Protein AF-A0A7S1WEK4-F1 (afdb_monomer)

Solvent-accessible surface area (backbone atoms only — not comparable to full-atom values): 15820 Å² total; per-residue (Å²): 135,86,83,64,49,79,49,79,48,78,47,81,53,90,84,88,45,59,32,44,30,47,34,44,40,51,102,88,55,74,51,79,48,80,49,64,61,71,74,85,74,78,61,85,82,35,79,88,46,44,64,54,50,31,31,54,70,68,76,38,65,76,85,37,66,77,48,50,58,45,56,44,74,80,38,26,64,54,43,24,52,49,48,17,50,37,38,66,68,58,79,47,78,83,46,71,51,51,51,52,48,31,60,75,71,62,26,56,57,26,51,56,30,45,66,68,40,88,83,48,52,50,49,61,48,29,46,50,29,64,75,35,68,90,45,43,44,54,48,35,65,58,61,78,50,48,75,57,41,13,52,18,40,47,76,42,47,54,72,87,50,48,63,63,53,50,53,54,54,49,53,52,53,49,47,63,70,78,43,58,68,72,57,43,51,70,79,38,72,71,62,55,53,72,66,34,51,53,47,42,49,50,22,45,52,70,30,34,43,80,57,59,75,70,52,61,65,69,62,52,51,53,49,52,51,54,50,51,54,52,50,54,52,51,53,52,51,52,48,49,52,51,51,51,52,49,55,53,57,71,66,50,77,80,74,74,88,85,72,81,86,78,84,82,79,82,84,82,79,88,130

Structure (mmCIF, N/CA/C/O backbone):
data_AF-A0A7S1WEK4-F1
#
_entry.id   AF-A0A7S1WEK4-F1
#
loop_
_atom_site.group_PDB
_atom_site.id
_atom_site.type_symbol
_atom_site.label_atom_id
_atom_site.label_alt_id
_atom_site.label_comp_id
_atom_site.label_asym_id
_atom_site.label_entity_id
_atom_site.label_seq_id
_atom_site.pdbx_PDB_ins_code
_atom_site.Cartn_x
_atom_site.Cartn_y
_atom_site.Cartn_z
_atom_site.occupancy
_atom_site.B_iso_or_equiv
_atom_site.auth_seq_id
_atom_site.auth_comp_id
_atom_site.auth_asym_id
_atom_site.auth_atom_id
_atom_site.pdbx_PDB_model_num
ATOM 1 N N . ALA A 1 1 ? -30.063 -7.358 -34.196 1.00 39.19 1 ALA A N 1
ATOM 2 C CA . ALA A 1 1 ? -30.141 -6.914 -32.791 1.00 39.19 1 ALA A CA 1
ATOM 3 C C . ALA A 1 1 ? -29.963 -8.138 -31.901 1.00 39.19 1 ALA A C 1
ATOM 5 O O . ALA A 1 1 ? -30.814 -9.015 -31.941 1.00 39.19 1 ALA A O 1
ATOM 6 N N . ALA A 1 2 ? -28.832 -8.274 -31.206 1.00 41.09 2 ALA A N 1
ATOM 7 C CA . ALA A 1 2 ? -28.599 -9.411 -30.315 1.00 41.09 2 ALA A CA 1
ATOM 8 C C . ALA A 1 2 ? -29.119 -9.052 -28.917 1.00 41.09 2 ALA A C 1
ATOM 10 O O . ALA A 1 2 ? -28.612 -8.125 -28.290 1.00 41.09 2 ALA A O 1
ATOM 11 N N . ALA A 1 3 ? -30.172 -9.736 -28.471 1.00 41.34 3 ALA A N 1
ATOM 12 C CA . ALA A 1 3 ? -30.781 -9.514 -27.167 1.00 41.34 3 ALA A CA 1
ATOM 13 C C . ALA A 1 3 ? -29.883 -10.105 -26.069 1.00 41.34 3 ALA A C 1
ATOM 15 O O . ALA A 1 3 ? -29.744 -11.322 -25.967 1.00 41.34 3 ALA A O 1
ATOM 16 N N . GLY A 1 4 ? -29.254 -9.246 -25.265 1.00 47.31 4 GLY A N 1
ATOM 17 C CA . GLY A 1 4 ? -28.638 -9.668 -24.008 1.00 47.31 4 GLY A CA 1
ATOM 18 C C . GLY A 1 4 ? -29.724 -10.051 -23.001 1.00 47.31 4 GLY A C 1
ATOM 19 O O . GLY A 1 4 ? -30.727 -9.349 -22.875 1.00 47.31 4 GLY A O 1
ATOM 20 N N . GLY A 1 5 ? -29.546 -11.177 -22.311 1.00 48.53 5 GLY A N 1
ATOM 21 C CA . GLY A 1 5 ? -30.487 -11.681 -21.308 1.00 48.53 5 GLY A CA 1
ATOM 22 C C . GLY A 1 5 ? -29.942 -11.531 -19.889 1.00 48.53 5 GLY A C 1
ATOM 23 O O . GLY A 1 5 ? -28.761 -11.803 -19.646 1.00 48.53 5 GLY A O 1
ATOM 24 N N . VAL A 1 6 ? -30.808 -11.143 -18.949 1.00 43.62 6 VAL A N 1
ATOM 25 C CA . VAL A 1 6 ? -30.531 -11.170 -17.505 1.00 43.62 6 VAL A CA 1
ATOM 26 C C . VAL A 1 6 ? -31.324 -12.313 -16.884 1.00 43.62 6 VAL A C 1
ATOM 28 O O . VAL A 1 6 ? -32.546 -12.351 -17.005 1.00 43.62 6 VAL A O 1
ATOM 31 N N . MET A 1 7 ? -30.637 -13.239 -16.217 1.00 43.72 7 MET A N 1
ATOM 32 C CA . MET A 1 7 ? -31.265 -14.339 -15.484 1.00 43.72 7 MET A CA 1
ATOM 33 C C . MET A 1 7 ? -30.896 -14.246 -14.005 1.00 43.72 7 MET A C 1
ATOM 35 O O . MET A 1 7 ? -29.718 -14.171 -13.654 1.00 43.72 7 MET A O 1
ATOM 39 N N . LEU A 1 8 ? -31.911 -14.251 -13.144 1.00 39.12 8 LEU A N 1
ATOM 40 C CA . LEU A 1 8 ? -31.760 -14.169 -11.695 1.00 39.12 8 LEU A CA 1
ATOM 41 C C . LEU A 1 8 ? -31.987 -15.564 -11.107 1.00 39.12 8 LEU A C 1
ATOM 43 O O . LEU A 1 8 ? -33.038 -16.165 -11.317 1.00 39.12 8 LEU A O 1
ATOM 47 N N . VAL A 1 9 ? -30.983 -16.098 -10.414 1.00 47.09 9 VAL A N 1
ATOM 48 C CA . VAL A 1 9 ? -31.016 -17.447 -9.838 1.00 47.09 9 VAL A CA 1
ATOM 49 C C . VAL A 1 9 ? -31.000 -17.313 -8.323 1.00 47.09 9 VAL A C 1
ATOM 51 O O . VAL A 1 9 ? -30.031 -16.825 -7.749 1.00 47.09 9 VAL A O 1
ATOM 54 N N . VAL A 1 10 ? -32.079 -17.730 -7.666 1.00 47.22 10 VAL A N 1
ATOM 55 C CA . VAL A 1 10 ? -32.188 -17.708 -6.202 1.00 47.22 10 VAL A CA 1
ATOM 56 C C . VAL A 1 10 ? -32.016 -19.129 -5.682 1.00 47.22 10 VAL A C 1
ATOM 58 O O . VAL A 1 10 ? -32.840 -19.998 -5.958 1.00 47.22 10 VAL A O 1
ATOM 61 N N . GLY A 1 11 ? -30.941 -19.367 -4.932 1.00 45.12 11 GLY A N 1
ATOM 62 C CA . GLY A 1 11 ? -30.669 -20.648 -4.285 1.00 45.12 11 GLY A CA 1
ATOM 63 C C . GLY A 1 11 ? -31.014 -20.595 -2.798 1.00 45.12 11 GLY A C 1
ATOM 64 O O . GLY A 1 11 ? -30.528 -19.722 -2.077 1.00 45.12 11 GLY A O 1
ATOM 65 N N . ARG A 1 12 ? -31.836 -21.540 -2.324 1.00 42.47 12 ARG A N 1
ATOM 66 C CA . ARG A 1 12 ? -32.002 -21.836 -0.893 1.00 42.47 12 ARG A CA 1
ATOM 67 C C . ARG A 1 12 ? -31.163 -23.063 -0.552 1.00 42.47 12 ARG A C 1
ATOM 69 O O . ARG A 1 12 ? -31.576 -24.184 -0.830 1.00 42.47 12 ARG A O 1
ATOM 76 N N . THR A 1 13 ? -30.010 -22.857 0.067 1.00 43.91 13 THR A N 1
ATOM 77 C CA . THR A 1 13 ? -29.296 -23.925 0.778 1.00 43.91 13 THR A CA 1
ATOM 78 C C . THR A 1 13 ? -29.840 -24.008 2.202 1.00 43.91 13 THR A C 1
ATOM 80 O O . THR A 1 13 ? -30.106 -22.978 2.820 1.00 43.91 13 THR A O 1
ATOM 83 N N . GLY A 1 14 ? -30.098 -25.225 2.688 1.00 40.75 14 GLY A N 1
ATOM 84 C CA . GLY A 1 14 ? -30.787 -25.479 3.955 1.00 40.75 14 GLY A CA 1
ATOM 85 C C . GLY A 1 14 ? -30.276 -24.621 5.117 1.00 40.75 14 GLY A C 1
ATOM 86 O O . GLY A 1 14 ? -29.079 -24.556 5.371 1.00 40.75 14 GLY A O 1
ATOM 87 N N . GLY A 1 15 ? -31.214 -23.975 5.817 1.00 43.31 15 GLY A N 1
ATOM 88 C CA . GLY A 1 15 ? -30.951 -23.208 7.036 1.00 43.31 15 GLY A CA 1
ATOM 89 C C . GLY A 1 15 ? -30.428 -21.784 6.806 1.00 43.31 15 GLY A C 1
ATOM 90 O O . GLY A 1 15 ? -29.272 -21.486 7.073 1.00 43.31 15 GLY A O 1
ATOM 91 N N . SER A 1 16 ? -31.318 -20.863 6.423 1.00 45.16 16 SER A N 1
ATOM 92 C CA . SER A 1 16 ? -31.188 -19.388 6.518 1.00 45.16 16 SER A CA 1
ATOM 93 C C . SER A 1 16 ? -30.280 -18.612 5.548 1.00 45.16 16 SER A C 1
ATOM 95 O O . SER A 1 16 ? -30.428 -17.392 5.468 1.00 45.16 16 SER A O 1
ATOM 97 N N . THR A 1 17 ? -29.421 -19.241 4.745 1.00 42.56 17 THR A N 1
ATOM 98 C CA . THR A 1 17 ? -28.626 -18.511 3.740 1.00 42.56 17 THR A CA 1
ATOM 99 C C . THR A 1 17 ? -29.385 -18.378 2.416 1.00 42.56 17 THR A C 1
ATOM 101 O O . THR A 1 17 ? -29.543 -19.332 1.657 1.00 42.56 17 THR A O 1
ATOM 104 N N . GLN A 1 18 ? -29.885 -17.169 2.134 1.00 47.47 18 GLN A N 1
ATOM 105 C CA . GLN A 1 18 ? -30.362 -16.796 0.799 1.00 47.47 18 GLN A CA 1
ATOM 106 C C . GLN A 1 18 ? -29.168 -16.310 -0.029 1.00 47.47 18 GLN A C 1
ATOM 108 O O . GLN A 1 18 ? -28.565 -15.285 0.295 1.00 47.47 18 GLN A O 1
ATOM 113 N N . ALA A 1 19 ? -28.829 -17.045 -1.086 1.00 41.75 19 ALA A N 1
ATOM 114 C CA . ALA A 1 19 ? -27.884 -16.600 -2.102 1.00 41.75 19 ALA A CA 1
ATOM 115 C C . ALA A 1 19 ? -28.667 -16.178 -3.351 1.00 41.75 19 ALA A C 1
ATOM 117 O O . ALA A 1 19 ? -29.508 -16.934 -3.849 1.00 41.75 19 ALA A O 1
ATOM 118 N N . ALA A 1 20 ? -28.398 -14.972 -3.846 1.00 41.25 20 ALA A N 1
ATOM 119 C CA . ALA A 1 20 ? -28.942 -14.480 -5.103 1.00 41.25 20 ALA A CA 1
ATOM 120 C C . ALA A 1 20 ? -27.799 -14.362 -6.115 1.00 41.25 20 ALA A C 1
ATOM 122 O O . ALA A 1 20 ? -26.800 -13.687 -5.871 1.00 41.25 20 ALA A O 1
ATOM 123 N N . GLY A 1 21 ? -27.926 -15.048 -7.244 1.00 39.47 21 GLY A N 1
ATOM 124 C CA . GLY A 1 21 ? -27.027 -14.929 -8.381 1.00 39.47 21 GLY A CA 1
ATOM 125 C C . GLY A 1 21 ? -27.671 -14.087 -9.474 1.00 39.47 21 GLY A C 1
ATOM 126 O O . GLY A 1 21 ? -28.839 -14.291 -9.807 1.00 39.47 21 GLY A O 1
ATOM 127 N N . ALA A 1 22 ? -26.908 -13.169 -10.055 1.00 39.31 22 ALA A N 1
ATOM 128 C CA . ALA A 1 22 ? -27.280 -12.498 -11.294 1.00 39.31 22 ALA A CA 1
ATOM 129 C C . ALA A 1 22 ? -26.341 -12.980 -12.403 1.00 39.31 22 ALA A C 1
ATOM 131 O O . ALA A 1 22 ? -25.116 -12.955 -12.255 1.00 39.31 22 ALA A O 1
ATOM 132 N N . ARG A 1 23 ? -26.923 -13.462 -13.504 1.00 40.41 23 ARG A N 1
ATOM 133 C CA . ARG A 1 23 ? -26.197 -13.843 -14.714 1.00 40.41 23 ARG A CA 1
ATOM 134 C C . ARG A 1 23 ? -26.558 -12.870 -15.822 1.00 40.41 23 ARG A C 1
ATOM 136 O O . ARG A 1 23 ? -27.709 -12.827 -16.258 1.00 40.41 23 ARG A O 1
ATOM 143 N N . TRP A 1 24 ? -25.556 -12.147 -16.303 1.00 42.34 24 TRP A N 1
ATOM 144 C CA . TRP A 1 24 ? -25.666 -11.341 -17.512 1.00 42.34 24 TRP A CA 1
ATOM 145 C C . TRP A 1 24 ? -25.065 -12.122 -18.673 1.00 42.34 24 TRP A C 1
ATOM 147 O O . TRP A 1 24 ? -23.948 -12.641 -18.586 1.00 42.34 24 TRP A O 1
ATOM 157 N N . SER A 1 25 ? -25.831 -12.238 -19.752 1.00 44.75 25 SER A N 1
ATOM 158 C CA . SER A 1 25 ? -25.371 -12.833 -21.003 1.00 44.75 25 SER A CA 1
ATOM 159 C C . SER A 1 25 ? -25.208 -11.738 -22.050 1.00 44.75 25 SER A C 1
ATOM 161 O O . SER A 1 25 ? -26.177 -11.082 -22.433 1.00 44.75 25 SER A O 1
ATOM 163 N N . LEU A 1 26 ? -23.966 -11.532 -22.489 1.00 50.59 26 LEU A N 1
ATOM 164 C CA . LEU A 1 26 ? -23.632 -10.771 -23.689 1.00 50.59 26 LEU A CA 1
ATOM 165 C C . LEU A 1 26 ? -23.116 -11.758 -24.756 1.00 50.59 26 LEU A C 1
ATOM 167 O O . LEU A 1 26 ? -22.651 -12.839 -24.395 1.00 50.59 26 LEU A O 1
ATOM 171 N N . PRO A 1 27 ? -23.185 -11.431 -26.062 1.00 50.72 27 PRO A N 1
ATOM 172 C CA . PRO A 1 27 ? -22.904 -12.390 -27.139 1.00 50.72 27 PRO A CA 1
ATOM 173 C C . PRO A 1 27 ? -21.503 -13.027 -27.123 1.00 50.72 27 PRO A C 1
ATOM 175 O O . PRO A 1 27 ? -21.310 -14.060 -27.753 1.00 50.72 27 PRO A O 1
ATOM 178 N N . SER A 1 28 ? -20.530 -12.428 -26.430 1.00 54.53 28 SER A N 1
ATOM 179 C CA . SER A 1 28 ? -19.123 -12.852 -26.442 1.00 54.53 28 SER A CA 1
ATOM 180 C C . SER A 1 28 ? -18.560 -13.301 -25.087 1.00 54.53 28 SER A C 1
ATOM 182 O O . SER A 1 28 ? -17.460 -13.845 -25.057 1.00 54.53 28 SER A O 1
ATOM 184 N N . PHE A 1 29 ? -19.278 -13.115 -23.973 1.00 47.88 29 PHE A N 1
ATOM 185 C CA . PHE A 1 29 ? -18.858 -13.597 -22.650 1.00 47.88 29 PHE A CA 1
ATOM 186 C C . PHE A 1 29 ? -20.028 -13.634 -21.653 1.00 47.88 29 PHE A C 1
ATOM 188 O O . PHE A 1 29 ? -21.021 -12.917 -21.799 1.00 47.88 29 PHE A O 1
ATOM 195 N N . SER A 1 30 ? -19.910 -14.462 -20.609 1.00 40.62 30 SER A N 1
ATOM 196 C CA . SER A 1 30 ? -20.871 -14.509 -19.500 1.00 40.62 30 SER A CA 1
ATOM 197 C C . SER A 1 30 ? -20.227 -14.063 -18.196 1.00 40.62 30 SER A C 1
ATOM 199 O O . SER A 1 30 ? -19.199 -14.614 -17.808 1.00 40.62 30 SER A O 1
ATOM 201 N N . LEU A 1 31 ? -20.867 -13.125 -17.501 1.00 38.00 31 LEU A N 1
ATOM 202 C CA . LEU A 1 31 ? -20.428 -12.640 -16.195 1.00 38.00 31 LEU A CA 1
ATOM 203 C C . LEU A 1 31 ? -21.352 -13.240 -15.127 1.00 38.00 31 LEU A C 1
ATOM 205 O O . LEU A 1 31 ? -22.573 -13.061 -15.184 1.00 38.00 31 LEU A O 1
ATOM 209 N N . GLN A 1 32 ? -20.781 -14.015 -14.204 1.00 42.81 32 GLN A N 1
ATOM 210 C CA . GLN A 1 32 ? -21.504 -14.623 -13.085 1.00 42.81 32 GLN A CA 1
ATOM 211 C C . GLN A 1 32 ? -21.103 -13.918 -11.793 1.00 42.81 32 GLN A C 1
ATOM 213 O O . GLN A 1 32 ? -19.928 -13.908 -11.436 1.00 42.81 32 GLN A O 1
ATOM 218 N N . MET A 1 33 ? -22.079 -13.349 -11.087 1.00 39.56 33 MET A N 1
ATOM 219 C CA . MET A 1 33 ? -21.867 -12.743 -9.776 1.00 39.56 33 MET A CA 1
ATOM 220 C C . MET A 1 33 ? -22.747 -13.456 -8.754 1.00 39.56 33 MET A C 1
ATOM 222 O O . MET A 1 33 ? -23.968 -13.521 -8.908 1.00 39.56 33 MET A O 1
ATOM 226 N N . ILE A 1 34 ? -22.116 -14.002 -7.716 1.00 45.00 34 ILE A N 1
ATOM 227 C CA . ILE A 1 34 ? -22.793 -14.646 -6.589 1.00 45.00 34 ILE A CA 1
ATOM 228 C C . ILE A 1 34 ? -22.858 -13.628 -5.452 1.00 45.00 34 ILE A C 1
ATOM 230 O O . ILE A 1 34 ? -21.836 -13.289 -4.859 1.00 45.00 34 ILE A O 1
ATOM 234 N N . VAL A 1 35 ? -24.059 -13.145 -5.137 1.00 39.16 35 VAL A N 1
ATOM 235 C CA . VAL A 1 35 ? -24.303 -12.257 -3.998 1.00 39.16 35 VAL A CA 1
ATOM 236 C C . VAL A 1 35 ? -24.820 -13.110 -2.845 1.00 39.16 35 VAL A C 1
ATOM 238 O O . VAL A 1 35 ? -26.007 -13.430 -2.739 1.00 39.16 35 VAL A O 1
ATOM 241 N N . GLY A 1 36 ? -23.894 -13.530 -1.988 1.00 39.22 36 GLY A N 1
ATOM 242 C CA . GLY A 1 36 ? -24.217 -14.155 -0.712 1.00 39.22 36 GLY A CA 1
ATOM 243 C C . GLY A 1 36 ? -24.403 -13.087 0.358 1.00 39.22 36 GLY A C 1
ATOM 244 O O . GLY A 1 36 ? -23.511 -12.271 0.584 1.00 39.22 36 GLY A O 1
ATOM 245 N N . LYS A 1 37 ? -25.536 -13.105 1.065 1.00 39.25 37 LYS A N 1
ATOM 246 C CA . LYS A 1 37 ? -25.645 -12.389 2.337 1.00 39.25 37 LYS A CA 1
ATOM 247 C C . LYS A 1 37 ? -24.853 -13.207 3.355 1.00 39.25 37 LYS A C 1
ATOM 249 O O . LYS A 1 37 ? -25.341 -14.230 3.834 1.00 39.25 37 LYS A O 1
ATOM 254 N N . GLY A 1 38 ? -23.603 -12.812 3.605 1.00 42.12 38 GLY A N 1
ATOM 255 C CA . GLY A 1 38 ? -22.789 -13.417 4.655 1.00 42.12 38 GLY A CA 1
ATOM 256 C C . GLY A 1 38 ? -23.601 -13.443 5.944 1.00 42.12 38 GLY A C 1
ATOM 257 O O . GLY A 1 38 ? -24.204 -12.429 6.307 1.00 42.12 38 GLY A O 1
ATOM 258 N N . ALA A 1 39 ? -23.690 -14.612 6.581 1.00 40.75 39 ALA A N 1
ATOM 259 C CA . ALA A 1 39 ? -24.305 -14.732 7.893 1.00 40.75 39 ALA A CA 1
ATOM 260 C C . ALA A 1 39 ? -23.746 -13.609 8.768 1.00 40.75 39 ALA A C 1
ATOM 262 O O . ALA A 1 39 ? -22.530 -13.403 8.787 1.00 40.75 39 ALA A O 1
ATOM 263 N N . ALA A 1 40 ? -24.621 -12.854 9.433 1.00 42.44 40 ALA A N 1
ATOM 264 C CA . ALA A 1 40 ? -24.194 -11.900 10.438 1.00 42.44 40 ALA A CA 1
ATOM 265 C C . ALA A 1 40 ? -23.425 -12.697 11.496 1.00 42.44 40 ALA A C 1
ATOM 267 O O . ALA A 1 40 ? -24.022 -13.345 12.352 1.00 42.44 40 ALA A O 1
ATOM 268 N N . LEU A 1 41 ? -22.099 -12.728 11.362 1.00 42.41 41 LEU A N 1
ATOM 269 C CA . LEU A 1 41 ? -21.195 -13.324 12.323 1.00 42.41 41 LEU A CA 1
ATOM 270 C C . LEU A 1 41 ? -21.362 -12.494 13.590 1.00 42.41 41 LEU A C 1
ATOM 272 O O . LEU A 1 41 ? -20.777 -11.420 13.718 1.00 42.41 41 LEU A O 1
ATOM 276 N N . GLN A 1 42 ? -22.215 -12.964 14.502 1.00 44.72 42 GLN A N 1
ATOM 277 C CA . GLN A 1 42 ? -22.212 -12.468 15.866 1.00 44.72 42 GLN A CA 1
ATOM 278 C C . GLN A 1 42 ? -20.797 -12.692 16.407 1.00 44.72 42 GLN A C 1
ATOM 280 O O . GLN A 1 42 ? -20.342 -13.839 16.454 1.00 44.72 42 GLN A O 1
ATOM 285 N N . PRO A 1 43 ? -20.049 -11.637 16.756 1.00 46.97 43 PRO A N 1
ATOM 286 C CA . PRO A 1 43 ? -18.666 -11.813 17.120 1.00 46.97 43 PRO A CA 1
ATOM 287 C C . PRO A 1 43 ? -18.615 -12.046 18.628 1.00 46.97 43 PRO A C 1
ATOM 289 O O . PRO A 1 43 ? -18.680 -11.114 19.416 1.00 46.97 43 PRO A O 1
ATOM 292 N N . GLU A 1 44 ? -18.440 -13.285 19.074 1.00 46.78 44 GLU A N 1
ATOM 293 C CA . GLU A 1 44 ? -18.097 -13.509 20.488 1.00 46.78 44 GLU A CA 1
ATOM 294 C C . GLU A 1 44 ? -16.692 -12.970 20.831 1.00 46.78 44 GLU A C 1
ATOM 296 O O . GLU A 1 44 ? -16.376 -12.701 21.988 1.00 46.78 44 GLU A O 1
ATOM 301 N N . ALA A 1 45 ? -15.861 -12.711 19.813 1.00 44.75 45 ALA A N 1
ATOM 302 C CA . ALA A 1 45 ? -14.528 -12.130 19.955 1.00 44.75 45 ALA A CA 1
ATOM 303 C C . ALA A 1 45 ? -14.504 -10.596 20.161 1.00 44.75 45 ALA A C 1
ATOM 305 O O . ALA A 1 45 ? -13.422 -10.045 20.355 1.00 44.75 45 ALA A O 1
ATOM 306 N N . THR A 1 46 ? -15.641 -9.883 20.108 1.00 52.09 46 THR A N 1
ATOM 307 C CA . THR A 1 46 ? -15.670 -8.403 20.143 1.00 52.09 46 THR A CA 1
ATOM 308 C C . THR A 1 46 ? -15.925 -7.776 21.505 1.00 52.09 46 THR A C 1
ATOM 310 O O . THR A 1 46 ? -15.852 -6.555 21.587 1.00 52.09 46 THR A O 1
ATOM 313 N N . LYS A 1 47 ? -16.148 -8.521 22.598 1.00 61.38 47 LYS A N 1
ATOM 314 C CA . LYS A 1 47 ? -16.386 -7.864 23.904 1.00 61.38 47 LYS A CA 1
ATOM 315 C C . LYS A 1 47 ? -15.246 -6.917 24.314 1.00 61.38 47 LYS A C 1
ATOM 317 O O . LYS A 1 47 ? -15.517 -5.860 24.868 1.00 61.38 47 LYS A O 1
ATOM 322 N N . SER A 1 48 ? -13.993 -7.247 23.989 1.00 69.75 48 SER A N 1
ATOM 323 C CA . SER A 1 48 ? -12.827 -6.398 24.283 1.00 69.75 48 SER A CA 1
ATOM 324 C C . SER A 1 48 ? -12.598 -5.255 23.285 1.00 69.75 48 SER A C 1
ATOM 326 O O . SER A 1 48 ? -11.940 -4.283 23.635 1.00 69.75 48 SER A O 1
ATOM 328 N N . LEU A 1 49 ? -13.135 -5.351 22.063 1.00 83.19 49 LEU A N 1
ATOM 329 C CA . LEU A 1 49 ? -13.011 -4.330 21.011 1.00 83.19 49 LEU A CA 1
ATOM 330 C C . LEU A 1 49 ? -14.309 -3.536 20.797 1.00 83.19 49 LEU A C 1
ATOM 332 O O . LEU A 1 49 ? -14.371 -2.707 19.894 1.00 83.19 49 LEU A O 1
ATOM 336 N N . GLY A 1 50 ? -15.349 -3.778 21.600 1.00 82.69 50 GLY A N 1
ATOM 337 C CA . GLY A 1 50 ? -16.667 -3.165 21.425 1.00 82.69 50 GLY A CA 1
ATOM 338 C C . GLY A 1 50 ? -16.617 -1.640 21.499 1.00 82.69 50 GLY A C 1
ATOM 339 O O . GLY A 1 50 ? -17.201 -0.968 20.655 1.00 82.69 50 GLY A O 1
ATOM 340 N N . THR A 1 51 ? -15.828 -1.089 22.424 1.00 85.38 51 THR A N 1
ATOM 341 C CA . THR A 1 51 ? -15.616 0.364 22.534 1.00 85.38 51 THR A CA 1
ATOM 342 C C . THR A 1 51 ? -14.918 0.939 21.302 1.00 85.38 51 THR A C 1
ATOM 344 O O . THR A 1 51 ? -15.291 2.011 20.836 1.00 85.38 51 THR A O 1
ATOM 347 N N . LEU A 1 52 ? -13.964 0.211 20.712 1.00 85.94 52 LEU A N 1
ATOM 348 C CA . LEU A 1 52 ? -13.325 0.600 19.451 1.00 85.94 52 LEU A CA 1
ATOM 349 C C . LEU A 1 52 ? -14.321 0.560 18.283 1.00 85.94 52 LEU A C 1
ATOM 351 O O . LEU A 1 52 ? -14.300 1.421 17.407 1.00 85.94 52 LEU A O 1
ATOM 355 N N . GLN A 1 53 ? -15.203 -0.441 18.265 1.00 87.38 53 GLN A N 1
ATOM 356 C CA . GLN A 1 53 ? -16.208 -0.596 17.217 1.00 87.38 53 GLN A CA 1
ATOM 357 C C . GLN A 1 53 ? -17.230 0.545 17.260 1.00 87.38 53 GLN A C 1
ATOM 359 O O . GLN A 1 53 ? -17.653 1.044 16.219 1.00 87.38 53 GLN 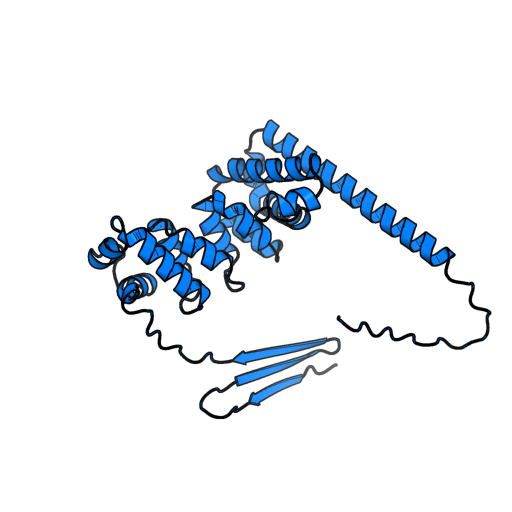A O 1
ATOM 364 N N . GLU A 1 54 ? -17.581 1.005 18.461 1.00 86.19 54 GLU A N 1
ATOM 365 C CA . GLU A 1 54 ? -18.421 2.185 18.650 1.00 86.19 54 GLU A CA 1
ATOM 366 C C . GLU A 1 54 ? -17.767 3.451 18.086 1.00 86.19 54 GLU A C 1
ATOM 368 O O . GLU A 1 54 ? -18.456 4.199 17.395 1.00 86.19 54 GLU A O 1
ATOM 373 N N . VAL A 1 55 ? -16.456 3.650 18.281 1.00 87.31 55 VAL A N 1
ATOM 374 C CA . VAL A 1 55 ? -15.718 4.783 17.687 1.00 87.31 55 VAL A CA 1
ATOM 375 C C . VAL A 1 55 ? -15.743 4.725 16.164 1.00 87.31 55 VAL A C 1
ATOM 377 O O . VAL A 1 55 ? -16.110 5.705 15.523 1.00 87.31 55 VAL A O 1
ATOM 380 N N . VAL A 1 56 ? -15.423 3.570 15.574 1.00 86.31 56 VAL A N 1
ATOM 381 C CA . VAL A 1 56 ? -15.424 3.411 14.108 1.00 86.31 56 VAL A CA 1
ATOM 382 C C . VAL A 1 56 ? -16.824 3.580 13.513 1.00 86.31 56 VAL A C 1
ATOM 384 O O . VAL A 1 56 ? -16.963 4.107 12.417 1.00 86.31 56 VAL A O 1
ATOM 387 N N . SER A 1 57 ? -17.875 3.211 14.248 1.00 86.06 57 SER A N 1
ATOM 388 C CA . SER A 1 57 ? -19.266 3.463 13.840 1.00 86.06 57 SER A CA 1
ATOM 389 C C . SER A 1 57 ? -19.775 4.883 14.135 1.00 86.06 57 SER A C 1
ATOM 391 O O . SER A 1 57 ? -20.948 5.163 13.892 1.00 86.06 57 SER A O 1
ATOM 393 N N . GLY A 1 58 ? -18.942 5.763 14.701 1.00 84.62 58 GLY A N 1
ATOM 394 C CA . GLY A 1 58 ? -19.310 7.134 15.072 1.00 84.62 58 GLY A CA 1
ATOM 395 C C . GLY A 1 58 ? -20.218 7.254 16.303 1.00 84.62 58 GLY A C 1
ATOM 396 O O . GLY A 1 58 ? -20.700 8.340 16.609 1.00 84.62 58 GLY A O 1
ATOM 397 N N . LYS A 1 59 ? -20.466 6.157 17.028 1.00 86.62 59 LYS A N 1
ATOM 398 C CA . LYS A 1 59 ? -21.319 6.130 18.231 1.00 86.62 59 LYS A CA 1
ATOM 399 C C . LYS A 1 59 ? -20.611 6.626 19.488 1.00 86.62 59 LYS A C 1
ATOM 401 O O . LYS A 1 59 ? -21.272 6.932 20.476 1.00 86.62 59 LYS A O 1
ATOM 406 N N . ARG A 1 60 ? -19.279 6.674 19.467 1.00 87.06 60 ARG A N 1
ATOM 407 C CA . ARG A 1 60 ? -18.438 7.095 20.589 1.00 87.06 60 ARG A CA 1
ATOM 408 C C . ARG A 1 60 ? -17.348 8.038 20.095 1.00 87.06 60 ARG A C 1
ATOM 410 O O . ARG A 1 60 ? -16.860 7.895 18.977 1.00 87.06 60 ARG A O 1
ATOM 417 N N . GLN A 1 61 ? -16.972 9.000 20.932 1.00 84.94 61 GLN A N 1
ATOM 418 C CA . GLN A 1 61 ? -15.868 9.903 20.627 1.00 84.94 61 GLN A CA 1
ATOM 419 C C . GLN A 1 61 ? -14.528 9.174 20.708 1.00 84.94 61 GLN A C 1
ATOM 421 O O . GLN A 1 61 ? -14.332 8.278 21.528 1.00 84.94 61 GLN A O 1
ATOM 426 N N . ARG A 1 62 ? -13.591 9.586 19.855 1.00 84.31 62 ARG A N 1
ATOM 427 C CA . ARG A 1 62 ? -12.251 9.002 19.790 1.00 84.31 62 ARG A CA 1
ATOM 428 C C . ARG A 1 62 ? -11.483 9.145 21.106 1.00 84.31 62 ARG A C 1
ATOM 430 O O . ARG A 1 62 ? -10.814 8.199 21.510 1.00 84.31 62 ARG A O 1
ATOM 437 N N . ASP A 1 63 ? -11.613 10.292 21.761 1.00 86.06 63 ASP A N 1
ATOM 438 C CA . ASP A 1 63 ? -10.869 10.643 22.978 1.00 86.06 63 ASP A CA 1
ATOM 439 C C . ASP A 1 63 ? -11.559 10.136 24.259 1.00 86.06 63 ASP A C 1
ATOM 441 O O . ASP A 1 63 ? -11.231 10.550 25.368 1.00 86.06 63 ASP A O 1
ATOM 445 N N . ASP A 1 64 ? -12.532 9.227 24.124 1.00 86.94 64 ASP A N 1
ATOM 446 C CA . ASP A 1 64 ? -13.160 8.579 25.268 1.00 86.94 64 ASP A CA 1
ATOM 447 C C . ASP A 1 64 ? -12.090 7.815 26.081 1.00 86.94 64 ASP A C 1
ATOM 449 O O . ASP A 1 64 ? -11.366 6.977 25.522 1.00 86.94 64 ASP A O 1
ATOM 453 N N . PRO A 1 65 ? -11.996 8.049 27.405 1.00 85.81 65 PRO A N 1
ATOM 454 C CA . PRO A 1 65 ? -10.994 7.416 28.255 1.00 85.81 65 PRO A CA 1
ATOM 455 C C . PRO A 1 65 ? -11.042 5.884 28.187 1.00 85.81 65 PRO A C 1
ATOM 457 O O . PRO A 1 65 ? -9.998 5.240 28.255 1.00 85.81 65 PRO A O 1
ATOM 460 N N . ALA A 1 66 ? -12.214 5.275 27.987 1.00 84.81 66 ALA A N 1
ATOM 461 C CA . ALA A 1 66 ? -12.344 3.828 27.838 1.00 84.81 66 ALA A CA 1
ATOM 462 C C . ALA A 1 66 ? -11.682 3.297 26.555 1.00 84.81 66 ALA A C 1
ATOM 464 O O . ALA A 1 66 ? -11.221 2.155 26.527 1.00 84.81 66 ALA A O 1
ATOM 465 N N . VAL A 1 67 ? -11.624 4.109 25.496 1.00 84.81 67 VAL A N 1
ATOM 466 C CA . VAL A 1 67 ? -10.937 3.772 24.240 1.00 84.81 67 VAL A CA 1
ATOM 467 C C . VAL A 1 67 ? -9.435 3.964 24.412 1.00 84.81 67 VAL A C 1
ATOM 469 O O . VAL A 1 67 ? -8.656 3.105 24.004 1.00 84.81 67 VAL A O 1
ATOM 472 N N . GLU A 1 68 ? -9.010 5.038 25.078 1.00 87.38 68 GLU A N 1
ATOM 473 C CA . GLU A 1 68 ? -7.591 5.258 25.371 1.00 87.38 68 GLU A CA 1
ATOM 474 C C . GLU A 1 68 ? -6.988 4.154 26.247 1.00 87.38 68 GLU A C 1
ATOM 476 O O . GLU A 1 68 ? -5.865 3.708 26.004 1.00 87.38 68 GLU A O 1
ATOM 481 N N . GLU A 1 69 ? -7.740 3.665 27.234 1.00 87.75 69 GLU A N 1
ATOM 482 C CA . GLU A 1 69 ? -7.325 2.567 28.113 1.00 87.75 69 GLU A CA 1
ATOM 483 C C . GLU A 1 69 ? -7.012 1.263 27.362 1.00 87.75 69 GLU A C 1
ATOM 485 O O . GLU A 1 69 ? -6.185 0.470 27.829 1.00 87.75 69 GLU A O 1
ATOM 490 N N . LEU A 1 70 ? -7.603 1.041 26.180 1.00 85.12 70 LEU A N 1
ATOM 491 C CA . LEU A 1 70 ? -7.271 -0.113 25.337 1.00 85.12 70 LEU A CA 1
ATOM 492 C C . LEU A 1 70 ? -5.856 -0.027 24.753 1.00 85.12 70 LEU A C 1
ATOM 494 O O . LEU A 1 70 ? -5.238 -1.057 24.473 1.00 85.12 70 LEU A O 1
ATOM 498 N N . PHE A 1 71 ? -5.333 1.185 24.577 1.00 85.75 71 PHE A N 1
ATOM 499 C CA . PHE A 1 71 ? -4.064 1.455 23.903 1.00 85.75 71 PHE A CA 1
ATOM 500 C C . PHE A 1 71 ? -2.967 1.956 24.849 1.00 85.75 71 PHE A C 1
ATOM 502 O O . PHE A 1 71 ? -1.895 2.352 24.394 1.00 85.75 71 PHE A O 1
ATOM 509 N N . LYS A 1 72 ? -3.180 1.894 26.169 1.00 87.75 72 LYS A N 1
ATOM 510 C CA . LYS A 1 72 ? -2.175 2.284 27.166 1.00 87.75 72 LYS A CA 1
ATOM 511 C C . LYS A 1 72 ? -1.201 1.151 27.501 1.00 87.75 72 LYS A C 1
ATOM 513 O O . LYS A 1 72 ? -1.580 0.025 27.837 1.00 87.75 72 LYS A O 1
ATOM 518 N N . GLY A 1 73 ? 0.091 1.477 27.459 1.00 86.50 73 GLY A N 1
ATOM 519 C CA . GLY A 1 73 ? 1.184 0.615 27.916 1.00 86.50 73 GLY A CA 1
ATOM 520 C C . GLY A 1 73 ? 1.170 -0.776 27.276 1.00 86.50 73 GLY A C 1
ATOM 521 O O . GLY A 1 73 ? 1.076 -0.923 26.060 1.00 86.50 73 GLY A O 1
ATOM 522 N N . LYS A 1 74 ? 1.239 -1.821 28.110 1.00 83.69 74 LYS A N 1
ATOM 523 C CA . LYS A 1 74 ? 1.286 -3.223 27.654 1.00 83.69 74 LYS A CA 1
ATOM 524 C C . LYS A 1 74 ? 0.014 -3.677 26.923 1.00 83.69 74 LYS A C 1
ATOM 526 O O . LYS A 1 74 ? 0.080 -4.651 26.176 1.00 83.69 74 LYS A O 1
ATOM 531 N N . ARG A 1 75 ? -1.121 -2.986 27.110 1.00 86.38 75 ARG A N 1
ATOM 532 C CA . ARG A 1 75 ? -2.390 -3.336 26.451 1.00 86.38 75 ARG A CA 1
ATOM 533 C C . ARG A 1 75 ? -2.396 -2.984 24.971 1.00 86.38 75 ARG A C 1
ATOM 535 O O . ARG A 1 75 ? -3.047 -3.685 24.204 1.00 86.38 75 ARG A O 1
ATOM 542 N N . HIS A 1 76 ? -1.612 -1.986 24.556 1.00 89.56 76 HIS A N 1
ATOM 543 C CA . HIS A 1 76 ? -1.525 -1.562 23.156 1.00 89.56 76 HIS A CA 1
ATOM 544 C C . HIS A 1 76 ? -1.223 -2.736 22.224 1.00 89.56 76 HIS A C 1
ATOM 546 O O . HIS A 1 76 ? -1.997 -3.028 21.316 1.00 89.56 76 HIS A O 1
ATOM 552 N N . ALA A 1 77 ? -0.166 -3.493 22.528 1.00 89.69 77 ALA A N 1
ATOM 553 C CA . ALA A 1 77 ? 0.246 -4.632 21.717 1.00 89.69 77 ALA A CA 1
ATOM 554 C C . ALA A 1 77 ? -0.799 -5.763 21.693 1.00 89.69 77 ALA A C 1
ATOM 556 O O . ALA A 1 77 ? -0.982 -6.407 20.659 1.00 89.69 77 ALA A O 1
ATOM 557 N N . SER A 1 78 ? -1.492 -6.027 22.809 1.00 90.38 78 SER A N 1
ATOM 558 C CA . SER A 1 78 ? -2.570 -7.027 22.832 1.00 90.38 78 SER A CA 1
ATOM 559 C C . SER A 1 78 ? -3.791 -6.571 22.037 1.00 90.38 78 SER A C 1
ATOM 561 O O . SER A 1 78 ? -4.367 -7.376 21.308 1.00 90.38 78 SER A O 1
ATOM 563 N N . THR A 1 79 ? -4.150 -5.290 22.127 1.00 92.06 79 THR A N 1
ATOM 564 C CA . THR A 1 79 ? -5.283 -4.702 21.407 1.00 92.06 79 THR A CA 1
ATOM 565 C C . THR A 1 79 ? -5.001 -4.647 19.909 1.00 92.06 79 THR A C 1
ATOM 567 O O . THR A 1 79 ? -5.848 -5.070 19.132 1.00 92.06 79 THR A O 1
ATOM 570 N N . ASP A 1 80 ? -3.800 -4.239 19.489 1.00 93.75 80 ASP A N 1
ATOM 571 C CA . ASP A 1 80 ? -3.391 -4.252 18.077 1.00 93.75 80 ASP A CA 1
ATOM 572 C C . ASP A 1 80 ? -3.415 -5.681 17.506 1.00 93.75 80 ASP A C 1
ATOM 574 O O . ASP A 1 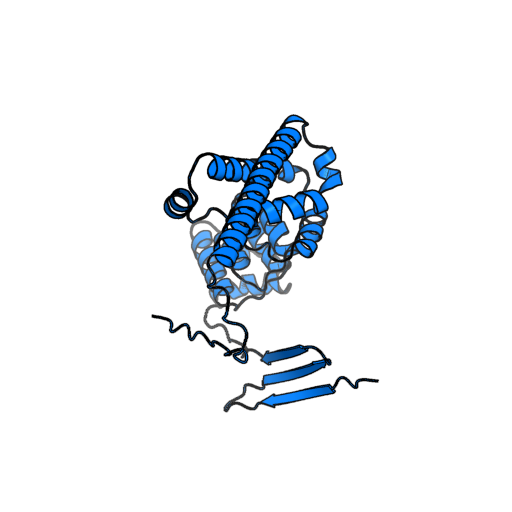80 ? -3.968 -5.927 16.435 1.00 93.75 80 ASP A O 1
ATOM 578 N N . LYS A 1 81 ? -2.923 -6.677 18.258 1.00 93.56 81 LYS A N 1
ATOM 579 C CA . LYS A 1 81 ? -3.028 -8.091 17.856 1.00 93.56 81 LYS A CA 1
ATOM 580 C C . LYS A 1 81 ? -4.478 -8.564 17.743 1.00 93.56 81 LYS A C 1
ATOM 582 O O . LYS A 1 81 ? -4.802 -9.275 16.789 1.00 93.56 81 LYS A O 1
ATOM 587 N N . ALA A 1 82 ? -5.337 -8.190 18.690 1.00 92.06 82 ALA A N 1
ATOM 588 C CA . ALA A 1 82 ? -6.754 -8.540 18.667 1.00 92.06 82 ALA A CA 1
ATOM 589 C C . ALA A 1 82 ? -7.473 -7.886 17.478 1.00 92.06 82 ALA A C 1
ATOM 591 O O . ALA A 1 82 ? -8.208 -8.567 16.762 1.00 92.06 82 ALA A O 1
ATOM 592 N N . LEU A 1 83 ? -7.202 -6.606 17.213 1.00 93.12 83 LEU A N 1
ATOM 593 C CA . LEU A 1 83 ? -7.737 -5.874 16.069 1.00 93.12 83 LEU A CA 1
ATOM 594 C C . LEU A 1 83 ? -7.265 -6.495 14.752 1.00 93.12 83 LEU A C 1
ATOM 596 O O . LEU A 1 83 ? -8.078 -6.792 13.883 1.00 93.12 83 LEU A O 1
ATOM 600 N N . ALA A 1 84 ? -5.973 -6.801 14.629 1.00 94.44 84 ALA A N 1
ATOM 601 C CA . ALA A 1 84 ? -5.431 -7.498 13.470 1.00 94.44 84 ALA A CA 1
ATOM 602 C C . ALA A 1 84 ? -6.095 -8.868 13.254 1.00 94.44 84 ALA A C 1
ATOM 604 O O . ALA A 1 84 ? -6.364 -9.258 12.120 1.00 94.44 84 ALA A O 1
ATOM 605 N N . ALA A 1 85 ? -6.371 -9.619 14.325 1.00 93.50 85 ALA A N 1
ATOM 606 C CA . ALA A 1 85 ? -7.085 -10.890 14.235 1.00 93.50 85 ALA A CA 1
ATOM 607 C C . ALA A 1 85 ? -8.545 -10.706 13.787 1.00 93.50 85 ALA A C 1
ATOM 609 O O . ALA A 1 85 ? -9.023 -11.490 12.970 1.00 93.50 85 ALA A O 1
ATOM 610 N N . ALA A 1 86 ? -9.233 -9.671 14.274 1.00 91.38 86 ALA A N 1
ATOM 611 C CA . ALA A 1 86 ? -10.594 -9.332 13.865 1.00 91.38 86 ALA A CA 1
ATOM 612 C C . ALA A 1 86 ? -10.664 -8.947 12.375 1.00 91.38 86 ALA A C 1
ATOM 614 O O . ALA A 1 86 ? -11.474 -9.497 11.628 1.00 91.38 86 ALA A O 1
ATOM 615 N N . VAL A 1 87 ? -9.738 -8.100 11.919 1.00 93.62 87 VAL A N 1
ATOM 616 C CA . VAL A 1 87 ? -9.597 -7.718 10.506 1.00 93.62 87 VAL A CA 1
ATOM 617 C C . VAL A 1 87 ? -9.344 -8.946 9.625 1.00 93.62 87 VAL A C 1
ATOM 619 O O . VAL A 1 87 ? -10.052 -9.148 8.644 1.00 93.62 87 VAL A O 1
ATOM 622 N N . ARG A 1 88 ? -8.413 -9.838 10.001 1.00 92.88 88 ARG A N 1
ATOM 623 C CA . ARG A 1 88 ? -8.163 -11.085 9.243 1.00 92.88 88 ARG A CA 1
ATOM 624 C C . ARG A 1 88 ? -9.386 -12.000 9.183 1.00 92.88 88 ARG A C 1
ATOM 626 O O . ARG A 1 88 ? -9.617 -12.640 8.164 1.00 92.88 88 ARG A O 1
ATOM 633 N N . LYS A 1 89 ? -10.170 -12.054 10.264 1.00 92.00 89 LYS A N 1
ATOM 634 C CA . LYS A 1 89 ? -11.440 -12.797 10.329 1.00 92.00 89 LYS A CA 1
ATOM 635 C C . LYS A 1 89 ? -12.585 -12.102 9.588 1.00 92.00 89 LYS A C 1
ATOM 637 O O . LYS A 1 89 ? -13.694 -12.627 9.596 1.00 92.00 89 LYS A O 1
ATOM 642 N N . ARG A 1 90 ? -12.336 -10.943 8.967 1.00 89.25 90 ARG A N 1
ATOM 643 C CA . ARG A 1 90 ? -13.328 -10.132 8.249 1.00 89.25 90 ARG A CA 1
ATOM 644 C C . ARG A 1 90 ? -14.528 -9.738 9.113 1.00 89.25 90 ARG A C 1
ATOM 646 O O . ARG A 1 90 ? -15.608 -9.484 8.593 1.00 89.25 90 ARG A O 1
ATOM 653 N N . SER A 1 91 ? -14.355 -9.672 10.436 1.00 86.75 91 SER A N 1
ATOM 654 C CA . SER A 1 91 ? -15.407 -9.165 11.327 1.00 86.75 91 SER A CA 1
ATOM 655 C C . SER A 1 91 ? -15.513 -7.639 11.290 1.00 86.75 91 SER A C 1
ATOM 657 O O . SER A 1 91 ? -16.476 -7.079 11.806 1.00 86.75 91 SER A O 1
ATOM 659 N N . TRP A 1 92 ? -14.524 -6.976 10.688 1.00 87.56 92 TRP A N 1
ATOM 660 C CA . TRP A 1 92 ? -14.470 -5.537 10.468 1.00 87.56 92 TRP A CA 1
ATOM 661 C C . TRP A 1 92 ? -14.304 -5.290 8.972 1.00 87.56 92 TRP A C 1
ATOM 663 O O . TRP A 1 92 ? -13.345 -5.777 8.371 1.00 87.56 92 TRP A O 1
ATOM 673 N N . ALA A 1 93 ? -15.246 -4.558 8.380 1.00 88.44 93 ALA A N 1
ATOM 674 C CA . ALA A 1 93 ? -15.139 -4.139 6.991 1.00 88.44 93 ALA A CA 1
ATOM 675 C C . ALA A 1 93 ? -14.067 -3.040 6.860 1.00 88.44 93 ALA A C 1
ATOM 677 O O . ALA A 1 93 ? -13.976 -2.186 7.748 1.00 88.44 93 ALA A O 1
ATOM 678 N N . PRO A 1 94 ? -13.268 -3.031 5.780 1.00 93.12 94 PRO A N 1
ATOM 679 C CA . PRO A 1 94 ? -12.395 -1.905 5.482 1.00 93.12 94 PRO A CA 1
ATOM 680 C C . PRO A 1 94 ? -13.216 -0.619 5.337 1.00 93.12 94 PRO A C 1
ATOM 682 O O . PRO A 1 94 ? -14.170 -0.575 4.564 1.00 93.12 94 PRO A O 1
ATOM 685 N N . SER A 1 95 ? -12.862 0.417 6.093 1.00 94.44 95 SER A N 1
ATOM 686 C CA . SER A 1 95 ? -13.500 1.732 6.010 1.00 94.44 95 SER A CA 1
ATOM 687 C C . SER A 1 95 ? -12.488 2.838 6.290 1.00 94.44 95 SER A C 1
ATOM 689 O O . SER A 1 95 ? -11.422 2.592 6.869 1.00 94.44 95 SER A O 1
ATOM 691 N N . LEU A 1 96 ? -12.825 4.066 5.894 1.00 94.44 96 LEU A N 1
ATOM 692 C CA . LEU A 1 96 ? -11.984 5.232 6.145 1.00 94.44 96 LEU A CA 1
ATOM 693 C C . LEU A 1 96 ? -11.806 5.485 7.649 1.00 94.44 96 LEU A C 1
ATOM 695 O O . LEU A 1 96 ? -10.708 5.790 8.104 1.00 94.44 96 LEU A O 1
ATOM 699 N N . GLU A 1 97 ? -12.866 5.309 8.430 1.00 93.88 97 GLU A N 1
ATOM 700 C CA . GLU A 1 97 ? -12.878 5.490 9.882 1.00 93.88 97 GLU A CA 1
ATO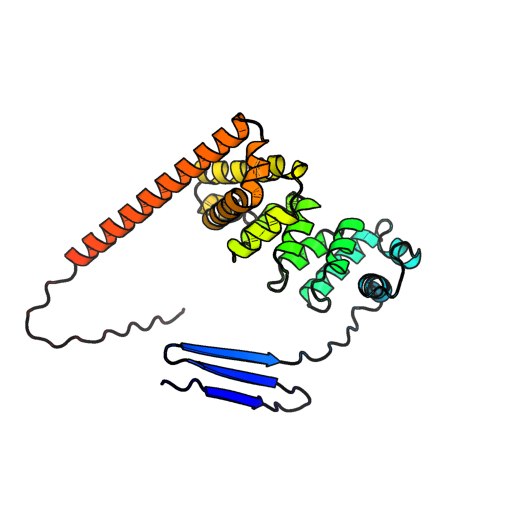M 701 C C . GLU A 1 97 ? -11.947 4.484 10.562 1.00 93.88 97 GLU A C 1
ATOM 703 O O . GLU A 1 97 ? -11.162 4.856 11.435 1.00 93.88 97 GLU A O 1
ATOM 708 N N . LEU A 1 98 ? -11.969 3.224 10.114 1.00 94.56 98 LEU A N 1
ATOM 709 C CA . LEU A 1 98 ? -11.068 2.191 10.617 1.00 94.56 98 LEU A CA 1
ATOM 710 C C . LEU A 1 98 ? -9.603 2.505 10.288 1.00 94.56 98 LEU A C 1
ATOM 712 O O . LEU A 1 98 ? -8.740 2.376 11.157 1.00 94.56 98 LEU A O 1
ATOM 716 N N . VAL A 1 99 ? -9.314 2.936 9.057 1.00 96.25 99 VAL A N 1
ATOM 717 C CA . VAL A 1 99 ? -7.959 3.349 8.650 1.00 96.25 99 VAL A CA 1
ATOM 718 C C . VAL A 1 99 ? -7.481 4.526 9.491 1.00 96.25 99 VAL A C 1
ATOM 720 O O . VAL A 1 99 ? -6.381 4.478 10.043 1.00 96.25 99 VAL A O 1
ATOM 723 N N . ASN A 1 100 ? -8.322 5.544 9.663 1.00 95.00 100 ASN A N 1
ATOM 724 C CA . ASN A 1 100 ? -8.006 6.700 10.489 1.00 95.00 100 ASN A CA 1
ATOM 725 C C . ASN A 1 100 ? -7.702 6.283 11.931 1.00 95.00 100 ASN A C 1
ATOM 727 O O . ASN A 1 100 ? -6.773 6.828 12.532 1.00 95.00 100 ASN A O 1
ATOM 731 N N . GLU A 1 101 ? -8.455 5.334 12.499 1.00 93.62 101 GLU A N 1
ATOM 732 C CA . GLU A 1 101 ? -8.215 4.819 13.854 1.00 93.62 101 GLU A CA 1
ATOM 733 C C . GLU A 1 101 ? -6.907 4.055 13.973 1.00 93.62 101 GLU A C 1
ATOM 735 O O . GLU A 1 101 ? -6.129 4.305 14.893 1.00 93.62 101 GLU A O 1
ATOM 740 N N . ILE A 1 102 ? -6.606 3.207 12.998 1.00 95.19 102 ILE A N 1
ATOM 741 C CA . ILE A 1 102 ? -5.341 2.480 12.935 1.00 95.19 102 ILE A CA 1
ATOM 742 C C . ILE A 1 102 ? -4.146 3.434 12.856 1.00 95.19 102 ILE A C 1
ATOM 744 O O . ILE A 1 102 ? -3.160 3.232 13.569 1.00 95.19 102 ILE A O 1
ATOM 748 N N . VAL A 1 103 ? -4.237 4.482 12.034 1.00 95.00 103 VAL A N 1
ATOM 749 C CA . VAL A 1 103 ? -3.183 5.497 11.890 1.00 95.00 103 VAL A CA 1
ATOM 750 C C . VAL A 1 103 ? -2.997 6.273 13.192 1.00 95.00 103 VAL A C 1
ATOM 752 O O . VAL A 1 103 ? -1.879 6.374 13.697 1.00 95.00 103 VAL A O 1
ATOM 755 N N . TYR A 1 104 ? -4.087 6.768 13.778 1.00 93.75 104 TYR A N 1
ATOM 756 C CA . TYR A 1 104 ? -4.044 7.557 15.010 1.00 93.75 104 TYR A CA 1
ATOM 757 C C . TYR A 1 104 ? -3.495 6.762 16.197 1.00 93.75 104 TYR A C 1
ATOM 759 O O . TYR A 1 104 ? -2.621 7.240 16.919 1.00 93.75 104 TYR A O 1
ATOM 767 N N . ARG A 1 105 ? -3.948 5.515 16.370 1.00 93.06 105 ARG A N 1
ATOM 768 C CA . ARG A 1 105 ? -3.489 4.631 17.450 1.00 93.06 105 ARG A CA 1
ATOM 769 C C . ARG A 1 105 ? -2.172 3.934 17.139 1.00 93.06 105 ARG A C 1
ATOM 771 O O . ARG A 1 105 ? -1.639 3.258 18.017 1.00 93.06 105 ARG A O 1
ATOM 778 N N . ARG A 1 106 ? -1.619 4.099 15.932 1.00 94.19 106 ARG A N 1
ATOM 779 C CA . ARG A 1 106 ? -0.384 3.436 15.478 1.00 94.19 106 ARG A CA 1
ATOM 780 C C . ARG A 1 106 ? -0.473 1.905 15.587 1.00 94.19 106 ARG A C 1
ATOM 782 O O . ARG A 1 106 ? 0.477 1.239 15.997 1.00 94.19 106 ARG A O 1
ATOM 789 N N . SER A 1 107 ? -1.633 1.343 15.252 1.00 94.62 107 SER A N 1
ATOM 790 C CA . SER A 1 107 ? -1.932 -0.096 15.322 1.00 94.62 107 SER A CA 1
ATOM 791 C C . SER A 1 107 ? -1.461 -0.814 14.056 1.00 94.62 107 SER A C 1
ATOM 793 O O . SER A 1 107 ? -2.229 -1.153 13.153 1.00 94.62 107 SER A O 1
ATOM 795 N N . TRP A 1 108 ? -0.148 -0.984 13.938 1.00 95.31 108 TRP A N 1
ATOM 796 C CA . TRP A 1 108 ? 0.470 -1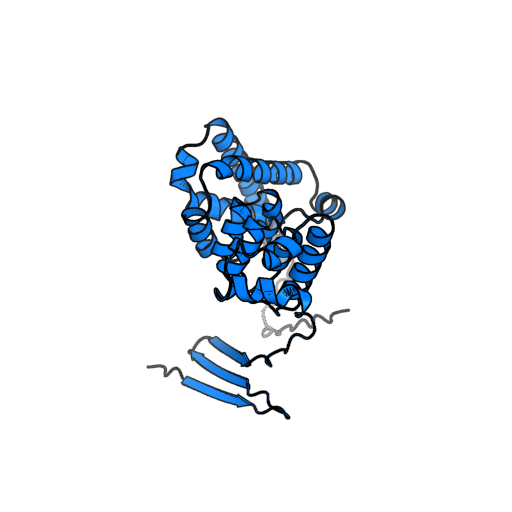.406 12.683 1.00 95.31 108 TRP A CA 1
ATOM 797 C C . TRP A 1 108 ? 0.267 -2.881 12.349 1.00 95.31 108 TRP A C 1
ATOM 799 O O . TRP A 1 108 ? 0.296 -3.232 11.167 1.00 95.31 108 TRP A O 1
ATOM 809 N N . ALA A 1 109 ? 0.024 -3.748 13.338 1.00 95.00 109 ALA A N 1
ATOM 810 C CA . ALA A 1 109 ? -0.351 -5.128 13.048 1.00 95.00 109 ALA A CA 1
ATOM 811 C C . ALA A 1 109 ? -1.730 -5.185 12.373 1.00 95.00 109 ALA A C 1
ATOM 813 O O . ALA A 1 109 ? -1.925 -5.983 11.450 1.00 95.00 109 ALA A O 1
ATOM 814 N N . ALA A 1 110 ? -2.658 -4.316 12.783 1.00 95.50 110 ALA A N 1
ATOM 815 C CA . ALA A 1 110 ? -3.953 -4.152 12.135 1.00 95.50 110 ALA A CA 1
ATOM 816 C C . ALA A 1 110 ? -3.841 -3.522 10.738 1.00 95.50 110 ALA A C 1
ATOM 818 O O . ALA A 1 110 ? -4.452 -4.043 9.808 1.00 95.50 110 ALA A O 1
ATOM 819 N N . ALA A 1 111 ? -3.002 -2.494 10.546 1.00 96.81 111 ALA A N 1
ATOM 820 C CA . ALA A 1 111 ? -2.712 -1.933 9.214 1.00 96.81 111 ALA A CA 1
ATOM 821 C C . ALA A 1 111 ? -2.200 -3.012 8.246 1.00 96.81 111 ALA A C 1
ATOM 823 O O . ALA A 1 111 ? -2.674 -3.163 7.122 1.00 96.81 111 ALA A O 1
ATOM 824 N N . CYS A 1 112 ? -1.258 -3.822 8.729 1.00 95.56 112 CYS A N 1
ATOM 825 C CA . CYS A 1 112 ? -0.724 -4.966 8.010 1.00 95.56 112 CYS A CA 1
ATOM 826 C C . CYS A 1 112 ? -1.823 -5.973 7.637 1.00 95.56 112 CYS A C 1
ATOM 828 O O . CYS A 1 112 ? -1.827 -6.467 6.512 1.00 95.56 112 CYS A O 1
ATOM 830 N N . ALA A 1 113 ? -2.735 -6.283 8.564 1.00 95.50 113 ALA A N 1
ATOM 831 C CA . ALA A 1 113 ? -3.865 -7.170 8.303 1.00 95.50 113 ALA A CA 1
ATOM 832 C C . ALA A 1 113 ? -4.836 -6.588 7.264 1.00 95.50 113 ALA A C 1
ATOM 834 O O . ALA A 1 113 ? -5.277 -7.337 6.397 1.00 95.50 113 ALA A O 1
ATOM 835 N N . LEU A 1 114 ? -5.119 -5.280 7.312 1.00 95.88 114 LEU A N 1
ATOM 836 C CA . LEU A 1 114 ? -5.971 -4.601 6.331 1.00 95.88 114 LEU A CA 1
ATOM 837 C C . LEU A 1 114 ? -5.387 -4.679 4.923 1.00 95.88 114 LEU A C 1
ATOM 839 O O . LEU A 1 114 ? -6.091 -5.063 3.999 1.00 95.88 114 LEU A O 1
ATOM 843 N N . LEU A 1 115 ? -4.092 -4.393 4.761 1.00 95.38 115 LEU A N 1
ATOM 844 C CA . LEU A 1 115 ? -3.417 -4.484 3.459 1.00 95.38 115 LEU A CA 1
ATOM 845 C C . LEU A 1 115 ? -3.408 -5.921 2.899 1.00 95.38 115 LEU A C 1
ATOM 847 O O . LEU A 1 115 ? -3.238 -6.139 1.705 1.00 95.38 115 LEU A O 1
ATOM 851 N N . SER A 1 116 ? -3.623 -6.938 3.730 1.00 93.56 116 SER A N 1
ATOM 852 C CA . SER A 1 116 ? -3.773 -8.314 3.248 1.00 93.56 116 SER A CA 1
ATOM 853 C C . SER A 1 116 ? -5.192 -8.648 2.759 1.00 93.56 116 SER A C 1
ATOM 855 O O . SER A 1 116 ? -5.376 -9.714 2.176 1.00 93.56 116 SER A O 1
ATOM 857 N N . LEU A 1 117 ? -6.190 -7.781 2.971 1.00 93.00 117 LEU A N 1
ATOM 858 C CA . LEU A 1 117 ? -7.577 -8.022 2.559 1.00 93.00 117 LEU A CA 1
ATOM 859 C C . LEU A 1 117 ? -7.814 -7.580 1.114 1.00 93.00 117 LEU A C 1
ATOM 861 O O . LEU A 1 117 ? -7.578 -6.414 0.816 1.00 93.00 117 LEU A O 1
ATOM 865 N N . PRO A 1 118 ? -8.288 -8.438 0.197 1.00 90.19 118 PRO A N 1
ATOM 866 C CA . PRO A 1 118 ? -8.523 -8.042 -1.193 1.00 90.19 118 PRO A CA 1
ATOM 867 C C . PRO A 1 118 ? -9.563 -6.922 -1.331 1.00 90.19 118 PRO A C 1
ATOM 869 O O . PRO A 1 118 ? -9.478 -6.159 -2.280 1.00 90.19 118 PRO A O 1
ATOM 872 N N . GLU A 1 119 ? -10.477 -6.776 -0.371 1.00 90.38 119 GLU A N 1
ATOM 873 C CA . GLU A 1 119 ? -11.547 -5.774 -0.379 1.00 90.38 119 GLU A CA 1
ATOM 874 C C . GLU A 1 119 ? -11.083 -4.350 -0.010 1.00 90.38 119 GLU A C 1
ATOM 876 O O . GLU A 1 119 ? -11.877 -3.417 -0.087 1.00 90.38 119 GLU A O 1
ATOM 881 N N . LEU A 1 120 ? -9.832 -4.170 0.434 1.00 92.88 120 LEU A N 1
ATOM 882 C CA . LEU A 1 120 ? -9.289 -2.848 0.749 1.00 92.88 120 LEU A CA 1
ATOM 883 C C . LEU A 1 120 ? -9.022 -2.054 -0.537 1.00 92.88 120 LEU A C 1
ATOM 885 O O . LEU A 1 120 ? -8.224 -2.481 -1.373 1.00 92.88 120 LEU A O 1
ATOM 889 N N . ASP A 1 121 ? -9.651 -0.887 -0.634 1.00 92.56 121 ASP A N 1
ATOM 890 C CA . ASP A 1 121 ? -9.478 0.056 -1.738 1.00 92.56 121 ASP A CA 1
ATOM 891 C C . ASP A 1 121 ? -8.043 0.620 -1.818 1.00 92.56 121 ASP A C 1
ATOM 893 O O . ASP A 1 121 ? -7.319 0.685 -0.812 1.00 92.56 121 ASP A O 1
ATOM 897 N N . GLU A 1 122 ? -7.633 1.055 -3.007 1.00 94.06 122 GLU A N 1
ATOM 898 C CA . GLU A 1 122 ? -6.317 1.652 -3.242 1.00 94.06 122 GLU A CA 1
ATOM 899 C C . GLU A 1 122 ? -6.179 2.981 -2.491 1.00 94.06 122 GLU A C 1
ATOM 901 O O . GLU A 1 122 ? -5.161 3.205 -1.836 1.00 94.06 122 GLU A O 1
ATOM 906 N N . ASP A 1 123 ? -7.235 3.801 -2.436 1.00 95.00 123 ASP A N 1
ATOM 907 C CA . ASP A 1 123 ? -7.260 5.050 -1.657 1.00 95.00 123 ASP A CA 1
ATOM 908 C C . ASP A 1 123 ? -6.901 4.819 -0.185 1.00 95.00 123 ASP A C 1
ATOM 910 O O . ASP A 1 123 ? -6.071 5.513 0.413 1.00 95.00 123 ASP A O 1
ATOM 914 N N . LEU A 1 124 ? -7.514 3.798 0.416 1.00 95.81 124 LEU A N 1
ATOM 915 C CA . LEU A 1 124 ? -7.276 3.426 1.806 1.00 95.81 124 LEU A CA 1
ATOM 916 C C . LEU A 1 124 ? -5.871 2.841 2.001 1.00 95.81 124 LEU A C 1
ATOM 918 O O . LEU A 1 124 ? -5.237 3.084 3.031 1.00 95.81 124 LEU A O 1
ATOM 922 N N . SER A 1 125 ? -5.366 2.112 1.006 1.00 96.00 125 SER A N 1
ATOM 923 C CA . SER A 1 125 ? -4.007 1.565 1.002 1.00 96.00 125 SER A CA 1
ATOM 924 C C . SER A 1 125 ? -2.955 2.679 0.956 1.00 96.00 125 SER A C 1
ATOM 926 O O . SER A 1 125 ? -2.001 2.650 1.740 1.00 96.00 125 SER A O 1
ATOM 928 N N . ILE A 1 126 ? -3.157 3.706 0.123 1.00 96.44 126 ILE A N 1
ATOM 929 C CA . ILE A 1 126 ? -2.268 4.872 0.042 1.00 96.44 126 ILE A CA 1
ATOM 930 C C . ILE A 1 126 ? -2.359 5.743 1.298 1.00 96.44 126 ILE A C 1
ATOM 932 O O . ILE A 1 126 ? -1.330 6.225 1.767 1.00 96.44 126 ILE A O 1
ATOM 936 N N . LYS A 1 127 ? -3.531 5.880 1.931 1.00 95.94 127 LYS A N 1
ATOM 937 C CA . LYS A 1 127 ? -3.634 6.546 3.247 1.00 95.94 127 LYS A CA 1
ATOM 938 C C . LYS A 1 127 ? -2.829 5.837 4.339 1.00 95.94 127 LYS A C 1
ATOM 940 O O . LYS A 1 127 ? -2.228 6.487 5.192 1.00 95.94 127 LYS A O 1
ATOM 945 N N . LEU A 1 128 ? -2.790 4.504 4.325 1.00 96.56 128 LEU A N 1
ATOM 946 C CA . LEU A 1 128 ? -1.925 3.750 5.235 1.00 96.56 128 LEU A CA 1
ATOM 947 C C . LEU A 1 128 ? -0.442 3.952 4.891 1.00 96.56 128 LEU A C 1
ATOM 949 O O . LEU A 1 128 ? 0.373 4.102 5.803 1.00 96.56 128 LEU A O 1
ATOM 953 N N . LEU A 1 129 ? -0.097 3.998 3.600 1.00 96.50 129 LEU A N 1
ATOM 954 C CA . LEU A 1 129 ? 1.266 4.271 3.140 1.00 96.50 129 LEU A CA 1
ATOM 955 C C . LEU A 1 129 ? 1.760 5.652 3.575 1.00 96.50 129 LEU A C 1
ATOM 957 O O . LEU A 1 129 ? 2.868 5.770 4.095 1.00 96.50 129 LEU A O 1
ATOM 961 N N . SER A 1 130 ? 0.944 6.689 3.387 1.00 95.12 130 SER A N 1
ATOM 962 C CA . SER A 1 130 ? 1.305 8.066 3.728 1.00 95.12 130 SER A CA 1
ATOM 963 C C . SER A 1 130 ? 1.502 8.257 5.232 1.00 95.12 130 SER A C 1
ATOM 965 O O . SER A 1 130 ? 2.336 9.061 5.647 1.00 95.12 130 SER A O 1
ATOM 967 N N . ALA A 1 131 ? 0.800 7.470 6.051 1.00 95.38 131 ALA A N 1
ATOM 968 C CA . ALA A 1 131 ? 1.022 7.410 7.489 1.00 95.38 131 ALA A CA 1
ATOM 969 C C . ALA A 1 131 ? 2.300 6.647 7.877 1.00 95.38 131 ALA A C 1
ATOM 971 O O . ALA A 1 131 ? 2.896 6.943 8.917 1.00 95.38 131 ALA A O 1
ATOM 972 N N . ARG A 1 132 ? 2.707 5.640 7.090 1.00 95.06 132 ARG A N 1
ATOM 973 C CA . ARG A 1 132 ? 3.862 4.791 7.393 1.00 95.06 132 ARG A CA 1
ATOM 974 C C . ARG A 1 132 ? 4.488 4.159 6.143 1.00 95.06 132 ARG A C 1
ATOM 976 O O . ARG A 1 132 ? 4.022 3.131 5.651 1.00 95.06 132 ARG A O 1
ATOM 983 N N . VAL A 1 133 ? 5.635 4.694 5.718 1.00 94.56 133 VAL A N 1
ATOM 984 C CA . VAL A 1 133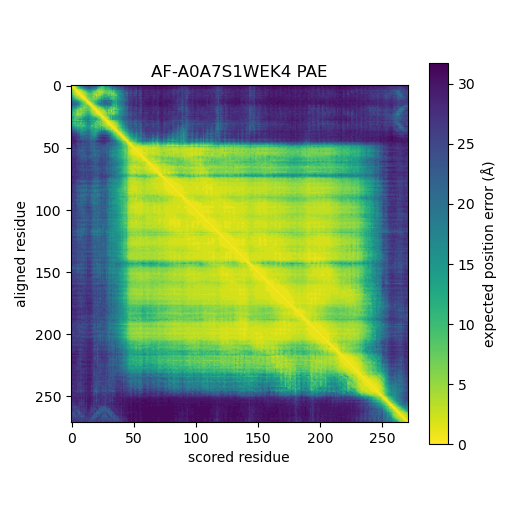 ? 6.372 4.225 4.526 1.00 94.56 133 VAL A CA 1
ATOM 985 C C . VAL A 1 133 ? 6.832 2.769 4.629 1.00 94.56 133 VAL A C 1
ATOM 987 O O . VAL A 1 133 ? 6.914 2.084 3.616 1.00 94.56 133 VAL A O 1
ATOM 990 N N . GLU A 1 134 ? 7.048 2.224 5.831 1.00 94.12 134 GLU A N 1
ATOM 991 C CA . GLU A 1 134 ? 7.431 0.808 5.974 1.00 94.12 134 GLU A CA 1
ATOM 992 C C . GLU A 1 134 ? 6.334 -0.175 5.506 1.00 94.12 134 GLU A C 1
ATOM 994 O O . GLU A 1 134 ? 6.584 -1.374 5.382 1.00 94.12 134 GLU A O 1
ATOM 999 N N . LEU A 1 135 ? 5.119 0.309 5.220 1.00 95.31 135 LEU A N 1
ATOM 1000 C CA . LEU A 1 135 ? 4.046 -0.481 4.615 1.00 95.31 135 LEU A CA 1
ATOM 1001 C C . LEU A 1 135 ? 4.153 -0.587 3.083 1.00 95.31 135 LEU A C 1
ATOM 1003 O O . LEU A 1 135 ? 3.407 -1.373 2.495 1.00 95.31 135 LEU A O 1
ATOM 1007 N N . LEU A 1 136 ? 5.086 0.132 2.444 1.00 96.19 136 LEU A N 1
ATOM 1008 C CA . LEU A 1 136 ? 5.228 0.217 0.986 1.00 96.19 136 LEU A CA 1
ATOM 1009 C C . LEU A 1 136 ? 5.266 -1.152 0.312 1.00 96.19 136 LEU A C 1
ATOM 1011 O O . LEU A 1 136 ? 4.529 -1.373 -0.639 1.00 96.19 136 LEU A O 1
ATOM 1015 N N . ALA A 1 137 ? 6.033 -2.107 0.841 1.00 95.44 137 ALA A N 1
ATOM 1016 C CA . ALA A 1 137 ? 6.153 -3.425 0.216 1.00 95.44 137 ALA A CA 1
ATOM 1017 C C . ALA A 1 137 ? 4.797 -4.144 0.102 1.00 95.44 137 ALA A C 1
ATOM 1019 O O . ALA A 1 137 ? 4.519 -4.827 -0.879 1.00 95.44 137 ALA A O 1
ATOM 1020 N N . ARG A 1 138 ? 3.913 -3.963 1.091 1.00 95.38 138 ARG A N 1
ATOM 1021 C CA . ARG A 1 138 ? 2.566 -4.548 1.061 1.00 95.38 138 ARG A CA 1
ATOM 1022 C C . ARG A 1 138 ? 1.660 -3.838 0.066 1.00 95.38 138 ARG A C 1
ATOM 1024 O O . ARG A 1 138 ? 0.854 -4.504 -0.568 1.00 95.38 138 ARG A O 1
ATOM 1031 N N . VAL A 1 139 ? 1.788 -2.520 -0.054 1.00 95.69 139 VAL A N 1
ATOM 1032 C CA . VAL A 1 139 ? 1.010 -1.713 -1.001 1.00 95.69 139 VAL A CA 1
ATOM 1033 C C . VAL A 1 139 ? 1.420 -2.039 -2.437 1.00 95.69 139 VAL A C 1
ATOM 1035 O O . VAL A 1 139 ? 0.562 -2.325 -3.262 1.00 95.69 139 VAL A O 1
ATOM 1038 N N . VAL A 1 140 ? 2.722 -2.123 -2.717 1.00 95.56 140 VAL A N 1
ATOM 1039 C CA . VAL A 1 140 ? 3.245 -2.471 -4.048 1.00 95.56 140 VAL A CA 1
ATOM 1040 C C . VAL A 1 140 ? 2.762 -3.851 -4.503 1.00 95.56 140 VAL A C 1
ATOM 1042 O O . VAL A 1 140 ? 2.288 -3.992 -5.621 1.00 95.56 140 VAL A O 1
ATOM 1045 N N . ARG A 1 141 ? 2.757 -4.856 -3.620 1.00 92.62 141 ARG A N 1
ATOM 1046 C CA . ARG A 1 141 ? 2.219 -6.200 -3.930 1.00 92.62 141 ARG A CA 1
ATOM 1047 C C . ARG A 1 141 ? 0.717 -6.232 -4.216 1.00 92.62 141 ARG A C 1
ATOM 1049 O O . ARG A 1 141 ? 0.199 -7.184 -4.801 1.00 92.62 141 ARG A O 1
ATOM 1056 N N . ARG A 1 142 ? -0.024 -5.237 -3.725 1.00 90.44 142 ARG A N 1
ATOM 1057 C CA . ARG A 1 142 ? -1.466 -5.127 -3.965 1.00 90.44 142 ARG A CA 1
ATOM 1058 C C . ARG A 1 142 ? -1.809 -4.423 -5.263 1.00 90.44 142 ARG A C 1
ATOM 1060 O O . ARG A 1 142 ? -2.931 -4.632 -5.709 1.00 90.44 142 ARG A O 1
ATOM 1067 N N . ALA A 1 143 ? -0.886 -3.641 -5.824 1.00 84.38 143 ALA A N 1
ATOM 1068 C CA . ALA A 1 143 ? -1.070 -2.752 -6.967 1.00 84.38 143 ALA A CA 1
ATOM 1069 C C . ALA A 1 143 ? -1.478 -3.498 -8.252 1.00 84.38 143 ALA A C 1
ATOM 1071 O O . ALA A 1 143 ? -0.707 -3.637 -9.198 1.00 84.38 143 ALA A O 1
ATOM 1072 N N . ARG A 1 144 ? -2.705 -4.020 -8.280 1.00 77.19 144 ARG A N 1
ATOM 1073 C CA . ARG A 1 144 ? -3.239 -4.865 -9.357 1.00 77.19 144 ARG A CA 1
ATOM 1074 C C . ARG A 1 144 ? -4.031 -4.062 -10.381 1.00 77.19 144 ARG A C 1
ATOM 1076 O O . ARG A 1 144 ? -4.238 -4.546 -11.489 1.00 77.19 144 ARG A O 1
ATOM 1083 N N . ALA A 1 145 ? -4.474 -2.859 -10.017 1.00 84.12 145 ALA A N 1
ATOM 1084 C CA . ALA A 1 145 ? -5.230 -1.955 -10.874 1.00 84.12 145 ALA A CA 1
ATOM 1085 C C . ALA A 1 145 ? -4.487 -0.611 -11.004 1.00 84.12 145 ALA A C 1
ATOM 1087 O O . ALA A 1 145 ? -4.745 0.298 -10.215 1.00 84.12 145 ALA A O 1
ATOM 1088 N N . PRO A 1 146 ? -3.580 -0.467 -11.994 1.00 83.62 146 PRO A N 1
ATOM 1089 C CA . PRO A 1 146 ? -2.721 0.714 -12.129 1.00 83.62 146 PRO A CA 1
ATOM 1090 C C . PRO A 1 146 ? -3.503 2.032 -12.173 1.00 83.62 146 PRO A C 1
ATOM 1092 O O . PRO A 1 146 ? -3.216 2.932 -11.401 1.00 83.62 146 PRO A O 1
ATOM 1095 N N . HIS A 1 147 ? -4.587 2.087 -12.951 1.00 85.75 147 HIS A N 1
ATOM 1096 C CA . HIS A 1 147 ? -5.434 3.278 -13.081 1.00 85.75 147 HIS A CA 1
ATOM 1097 C C . HIS A 1 147 ? -6.106 3.725 -11.768 1.00 85.75 147 HIS A C 1
ATOM 1099 O O . HIS A 1 147 ? -6.252 4.919 -11.521 1.00 85.75 147 HIS A O 1
ATOM 1105 N N . LEU A 1 148 ? -6.522 2.787 -10.905 1.00 89.94 148 LEU A N 1
ATOM 1106 C CA . LEU A 1 148 ? -7.079 3.133 -9.589 1.00 89.94 148 LEU A CA 1
ATOM 1107 C C . LEU A 1 148 ? -5.974 3.618 -8.651 1.00 89.94 148 LEU A C 1
ATOM 1109 O O . LEU A 1 148 ? -6.157 4.579 -7.907 1.00 89.94 148 LEU A O 1
ATOM 1113 N N . LEU A 1 149 ? -4.811 2.973 -8.729 1.00 92.81 149 LEU A N 1
ATOM 1114 C CA . LEU A 1 149 ? -3.639 3.339 -7.956 1.00 92.81 149 LEU A CA 1
ATOM 1115 C C . LEU A 1 149 ? -3.111 4.734 -8.329 1.00 92.81 149 LEU A C 1
ATOM 1117 O O . LEU A 1 149 ? -2.745 5.489 -7.437 1.00 92.81 149 LEU A O 1
ATOM 1121 N N . GLU A 1 150 ? -3.105 5.100 -9.611 1.00 91.62 150 GLU A N 1
ATOM 1122 C CA . GLU A 1 150 ? -2.722 6.433 -10.097 1.00 91.62 150 GLU A CA 1
ATOM 1123 C C . GLU A 1 150 ? -3.548 7.533 -9.422 1.00 91.62 150 GLU A C 1
ATOM 1125 O O . GLU A 1 150 ? -2.997 8.496 -8.883 1.00 91.62 150 GLU A O 1
ATOM 1130 N N . HIS A 1 151 ? -4.876 7.377 -9.409 1.00 92.31 151 HIS A N 1
ATOM 1131 C CA . HIS A 1 151 ? -5.778 8.314 -8.741 1.00 92.31 151 HIS A CA 1
ATOM 1132 C C . HIS A 1 151 ? -5.549 8.336 -7.228 1.00 92.31 151 HIS A C 1
ATOM 1134 O O . HIS A 1 151 ? -5.396 9.413 -6.651 1.00 92.31 151 HIS A O 1
ATOM 1140 N N . ALA A 1 152 ? -5.421 7.165 -6.603 1.00 93.62 152 ALA A N 1
ATOM 1141 C CA . ALA A 1 152 ? -5.175 7.062 -5.171 1.00 93.62 152 ALA A CA 1
ATOM 1142 C C . ALA A 1 152 ? -3.861 7.735 -4.748 1.00 93.62 152 ALA A C 1
ATOM 1144 O O . ALA A 1 152 ? -3.824 8.429 -3.729 1.00 93.62 152 ALA A O 1
ATOM 1145 N N . LEU A 1 153 ? -2.790 7.558 -5.527 1.00 93.44 153 LEU A N 1
ATOM 1146 C CA . LEU A 1 153 ? -1.488 8.183 -5.304 1.00 93.44 153 LEU A CA 1
ATOM 1147 C C . LEU A 1 153 ? -1.576 9.699 -5.445 1.00 93.44 153 LEU A C 1
ATOM 1149 O O . LEU A 1 153 ? -1.140 10.411 -4.543 1.00 93.44 153 LEU A O 1
ATOM 1153 N N . ARG A 1 154 ? -2.193 10.192 -6.522 1.00 92.56 154 ARG A N 1
ATOM 1154 C CA . ARG A 1 154 ? -2.385 11.628 -6.747 1.00 92.56 154 ARG A CA 1
ATOM 1155 C C . ARG A 1 154 ? -3.141 12.297 -5.599 1.00 92.56 154 ARG A C 1
ATOM 1157 O O . ARG A 1 154 ? -2.761 13.380 -5.163 1.00 92.56 154 ARG A O 1
ATOM 1164 N N . ASP A 1 155 ? -4.204 11.653 -5.125 1.00 93.06 155 ASP A N 1
ATOM 1165 C CA . ASP A 1 155 ? -5.158 12.283 -4.215 1.00 93.06 155 ASP A CA 1
ATOM 1166 C C . ASP A 1 155 ? -4.769 12.092 -2.733 1.00 93.06 155 ASP A C 1
ATOM 1168 O O . ASP A 1 155 ? -5.135 12.913 -1.889 1.00 93.06 155 ASP A O 1
ATOM 1172 N N . ASN A 1 156 ? -4.003 11.041 -2.393 1.00 94.25 156 ASN A N 1
ATOM 1173 C CA . ASN A 1 156 ? -3.716 10.671 -0.998 1.00 94.25 156 ASN A CA 1
ATOM 1174 C C . ASN A 1 156 ? -2.225 10.600 -0.620 1.00 94.25 156 ASN A C 1
ATOM 1176 O O . ASN A 1 156 ? -1.926 10.524 0.580 1.00 94.25 156 ASN A O 1
ATOM 1180 N N . LEU A 1 157 ? -1.282 10.609 -1.573 1.00 93.94 157 LEU A N 1
ATOM 1181 C CA . LEU A 1 157 ? 0.150 10.625 -1.258 1.00 93.94 157 LEU A CA 1
ATOM 1182 C C . LEU A 1 157 ? 0.637 12.076 -1.089 1.00 93.94 157 LEU A C 1
ATOM 1184 O O . LEU A 1 157 ? 0.642 12.842 -2.049 1.00 93.94 157 LEU A O 1
ATOM 1188 N N . PRO A 1 158 ? 1.091 12.492 0.104 1.00 92.81 158 PRO A N 1
ATOM 1189 C CA . PRO A 1 158 ? 1.632 13.832 0.289 1.00 92.81 158 PRO A CA 1
ATOM 1190 C C . PRO A 1 158 ? 3.003 13.972 -0.388 1.00 92.81 158 PRO A C 1
ATOM 1192 O O . PRO A 1 158 ? 3.841 13.071 -0.316 1.00 92.81 158 PRO A O 1
ATOM 1195 N N . ALA A 1 159 ? 3.273 15.150 -0.961 1.00 88.88 159 ALA A N 1
ATOM 1196 C CA . ALA A 1 159 ? 4.530 15.441 -1.664 1.00 88.88 159 ALA A CA 1
ATOM 1197 C C . ALA A 1 159 ? 5.775 15.232 -0.797 1.00 88.88 159 ALA A C 1
ATOM 1199 O O . ALA A 1 159 ? 6.805 14.788 -1.290 1.00 88.88 159 ALA A O 1
ATOM 1200 N N . SER A 1 160 ? 5.661 15.460 0.512 1.00 90.69 160 SER A N 1
ATOM 1201 C CA . SER A 1 160 ? 6.749 15.246 1.468 1.00 90.69 160 SER A CA 1
ATOM 1202 C C . SER A 1 160 ? 7.171 13.781 1.626 1.00 90.69 160 SER A C 1
ATOM 1204 O O . SER A 1 160 ? 8.291 13.525 2.056 1.00 90.69 160 SER A O 1
ATOM 1206 N N . GLN A 1 161 ? 6.304 12.816 1.302 1.00 91.81 161 GLN A N 1
ATOM 1207 C CA . GLN A 1 161 ? 6.623 11.385 1.397 1.00 91.81 161 GLN A CA 1
ATOM 1208 C C . GLN A 1 161 ? 7.153 10.809 0.081 1.00 91.81 161 GLN A C 1
ATOM 1210 O O . GLN A 1 161 ? 7.797 9.761 0.094 1.00 91.81 161 GLN A O 1
ATOM 1215 N N . LEU A 1 162 ? 6.916 11.489 -1.044 1.00 90.62 162 LEU A N 1
ATOM 1216 C CA . LEU A 1 162 ? 7.296 11.023 -2.376 1.00 90.62 162 LEU A CA 1
ATOM 1217 C C . LEU A 1 162 ? 8.802 10.712 -2.520 1.00 90.62 162 LEU A C 1
ATOM 1219 O O . LEU A 1 162 ? 9.103 9.619 -3.006 1.00 90.62 162 LEU A O 1
ATOM 1223 N N . PRO A 1 163 ? 9.748 11.559 -2.047 1.00 91.19 163 PRO A N 1
ATOM 1224 C CA . PRO A 1 163 ? 11.175 11.240 -2.125 1.00 91.19 163 PRO A CA 1
ATOM 1225 C C . PRO A 1 163 ? 11.513 9.932 -1.405 1.00 91.19 163 PRO A C 1
ATOM 1227 O O . PRO A 1 163 ? 12.168 9.057 -1.962 1.00 91.19 163 PRO A O 1
ATOM 1230 N N . LYS A 1 164 ? 10.980 9.753 -0.190 1.00 93.50 164 LYS A N 1
ATOM 1231 C CA . LYS A 1 164 ? 11.235 8.567 0.631 1.00 93.50 164 LYS A CA 1
ATOM 1232 C C . LYS A 1 164 ? 10.655 7.298 0.001 1.00 93.50 164 LYS A C 1
ATOM 1234 O O . LYS A 1 164 ? 11.262 6.236 0.095 1.00 93.50 164 LYS A O 1
ATOM 1239 N N . VAL A 1 165 ? 9.490 7.389 -0.645 1.00 94.69 165 VAL A N 1
ATOM 1240 C CA . VAL A 1 165 ? 8.920 6.263 -1.401 1.00 94.69 165 VAL A CA 1
ATOM 1241 C C . VAL A 1 165 ? 9.824 5.900 -2.579 1.00 94.69 165 VAL A C 1
ATOM 1243 O O . VAL A 1 165 ? 10.165 4.728 -2.732 1.00 94.69 165 VAL A O 1
ATOM 1246 N N . LEU A 1 166 ? 10.254 6.885 -3.372 1.00 91.69 166 LEU A N 1
ATOM 1247 C CA . LEU A 1 166 ? 11.143 6.661 -4.515 1.00 91.69 166 LEU A CA 1
ATOM 1248 C C . LEU A 1 166 ? 12.477 6.045 -4.100 1.00 91.69 166 LEU A C 1
ATOM 1250 O O . LEU A 1 166 ? 12.907 5.076 -4.714 1.00 91.69 166 LEU A O 1
ATOM 1254 N N . GLU A 1 167 ? 13.104 6.538 -3.033 1.00 93.38 167 GLU A N 1
ATOM 1255 C CA . GLU A 1 167 ? 14.356 5.976 -2.518 1.00 93.38 167 GLU A CA 1
ATOM 1256 C C . GLU A 1 167 ? 14.235 4.487 -2.191 1.00 93.38 167 GLU A C 1
ATOM 1258 O O . GLU A 1 167 ? 15.107 3.702 -2.562 1.00 93.38 167 GLU A O 1
ATOM 1263 N N . VAL A 1 168 ? 13.147 4.078 -1.533 1.00 95.19 168 VAL A N 1
ATOM 1264 C CA . VAL A 1 168 ? 12.919 2.667 -1.195 1.00 95.19 168 VAL A CA 1
ATOM 1265 C C . VAL A 1 168 ? 12.695 1.829 -2.458 1.00 95.19 168 VAL A C 1
ATOM 1267 O O . VAL A 1 168 ? 13.246 0.733 -2.565 1.00 95.19 168 VAL A O 1
ATOM 1270 N N . LEU A 1 169 ? 11.941 2.339 -3.438 1.00 94.00 169 LEU A N 1
ATOM 1271 C CA . LEU A 1 169 ? 11.744 1.652 -4.720 1.00 94.00 169 LEU A CA 1
ATOM 1272 C C . LEU A 1 169 ? 13.071 1.489 -5.475 1.00 94.00 169 LEU A C 1
ATOM 1274 O O . LEU A 1 169 ? 13.346 0.409 -5.996 1.00 94.00 169 LEU A O 1
ATOM 1278 N N . LEU A 1 170 ? 13.920 2.521 -5.485 1.00 90.75 170 LEU A N 1
ATOM 1279 C CA . LEU A 1 170 ? 15.241 2.466 -6.111 1.00 90.75 170 LEU A CA 1
ATOM 1280 C C . LEU A 1 170 ? 16.162 1.469 -5.416 1.00 90.75 170 LEU A C 1
ATOM 1282 O O . LEU A 1 170 ? 16.810 0.684 -6.098 1.00 90.75 170 LEU A O 1
ATOM 1286 N N . GLN A 1 171 ? 16.161 1.424 -4.082 1.00 93.44 171 GLN A N 1
ATOM 1287 C CA . GLN A 1 171 ? 16.919 0.420 -3.329 1.00 93.44 171 GLN A CA 1
ATOM 1288 C C . GLN A 1 171 ? 16.501 -1.008 -3.698 1.00 93.44 171 GLN A C 1
ATOM 1290 O O . GLN A 1 171 ? 17.345 -1.899 -3.786 1.00 93.44 171 GLN A O 1
ATOM 1295 N N . TRP A 1 172 ? 15.210 -1.250 -3.938 1.00 94.81 172 TRP A N 1
ATOM 1296 C CA . TRP A 1 172 ? 14.745 -2.561 -4.388 1.00 94.81 172 TRP A CA 1
ATOM 1297 C C . TRP A 1 172 ? 15.169 -2.864 -5.824 1.00 94.81 172 TRP A C 1
ATOM 1299 O O . TRP A 1 172 ? 15.582 -3.988 -6.106 1.00 94.81 172 TRP A O 1
ATOM 1309 N N . LEU A 1 173 ? 15.119 -1.881 -6.727 1.00 91.44 173 LEU A N 1
ATOM 1310 C CA . LEU A 1 173 ? 15.628 -2.045 -8.090 1.00 91.44 173 LEU A CA 1
ATOM 1311 C C . LEU A 1 173 ? 17.138 -2.315 -8.112 1.00 91.44 173 LEU A C 1
ATOM 1313 O O . LEU A 1 173 ? 17.580 -3.189 -8.857 1.00 91.44 173 LEU A O 1
ATOM 1317 N N . ASP A 1 174 ? 17.911 -1.630 -7.268 1.00 90.25 174 ASP A N 1
ATOM 1318 C CA . ASP A 1 174 ? 19.339 -1.887 -7.070 1.00 90.25 174 ASP A CA 1
ATOM 1319 C C . ASP A 1 174 ? 19.566 -3.314 -6.542 1.00 90.25 174 ASP A C 1
ATOM 1321 O O . ASP A 1 174 ? 20.394 -4.048 -7.079 1.00 90.25 174 ASP A O 1
ATOM 1325 N N . ALA A 1 175 ? 18.756 -3.784 -5.587 1.00 91.00 175 ALA A N 1
ATOM 1326 C CA . ALA A 1 175 ? 18.829 -5.168 -5.116 1.00 91.00 175 ALA A CA 1
ATOM 1327 C C . ALA A 1 175 ? 18.571 -6.187 -6.247 1.00 91.00 175 ALA A C 1
ATOM 1329 O O . ALA A 1 175 ? 19.326 -7.147 -6.390 1.00 91.00 175 ALA A O 1
ATOM 1330 N N . TYR A 1 176 ? 17.569 -5.959 -7.106 1.00 89.94 176 TYR A N 1
ATOM 1331 C CA . TYR A 1 176 ? 17.311 -6.781 -8.304 1.00 89.94 176 TYR A CA 1
ATOM 1332 C C . TYR A 1 176 ? 18.364 -6.617 -9.413 1.00 89.94 176 TYR A C 1
ATOM 1334 O O . TYR A 1 176 ? 18.442 -7.425 -10.351 1.00 89.94 176 TYR A O 1
ATOM 1342 N N . ARG A 1 177 ? 19.177 -5.560 -9.364 1.00 87.12 177 ARG A N 1
ATOM 1343 C CA . ARG A 1 177 ? 20.338 -5.412 -10.241 1.00 87.12 177 ARG A CA 1
ATOM 1344 C C . ARG A 1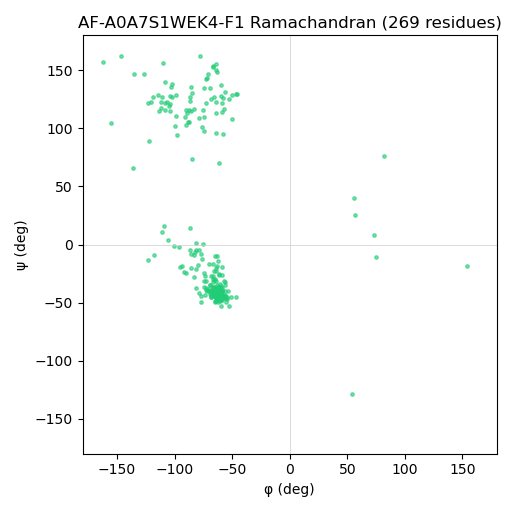 177 ? 21.486 -6.291 -9.763 1.00 87.12 177 ARG A C 1
ATOM 1346 O O . ARG A 1 177 ? 22.098 -6.945 -10.609 1.00 87.12 177 ARG A O 1
ATOM 1353 N N . ASP A 1 178 ? 21.730 -6.293 -8.458 1.00 89.81 178 ASP A N 1
ATOM 1354 C CA . ASP A 1 178 ? 22.944 -6.829 -7.844 1.00 89.81 178 ASP A CA 1
ATOM 1355 C C . ASP A 1 178 ? 22.806 -8.310 -7.443 1.00 89.81 178 ASP A C 1
ATOM 1357 O O . ASP A 1 178 ? 23.804 -9.033 -7.400 1.00 89.81 178 ASP A O 1
ATOM 1361 N N . PHE A 1 179 ? 21.579 -8.798 -7.220 1.00 89.62 179 PHE A N 1
ATOM 1362 C CA . PHE A 1 179 ? 21.310 -10.169 -6.781 1.00 89.62 179 PHE A CA 1
ATOM 1363 C C . PHE A 1 179 ? 20.312 -10.912 -7.693 1.00 89.62 179 PHE A C 1
ATOM 1365 O O . PHE A 1 179 ? 19.367 -10.309 -8.205 1.00 89.62 179 PHE A O 1
ATOM 1372 N N . PRO A 1 180 ? 20.465 -12.241 -7.876 1.00 89.25 180 PRO A N 1
ATOM 1373 C CA . PRO A 1 180 ? 19.461 -13.071 -8.541 1.00 89.25 180 PRO A CA 1
ATOM 1374 C C . PRO A 1 180 ? 18.128 -13.103 -7.779 1.00 89.25 180 PRO A C 1
ATOM 1376 O O . PRO A 1 180 ? 18.114 -13.105 -6.545 1.00 89.25 180 PRO A O 1
ATOM 1379 N N . GLU A 1 181 ? 17.011 -13.233 -8.505 1.00 87.12 181 GLU A N 1
ATOM 1380 C CA . GLU A 1 181 ? 15.664 -13.254 -7.909 1.00 87.12 181 GLU A CA 1
ATOM 1381 C C . GLU A 1 181 ? 15.492 -14.353 -6.852 1.00 87.12 181 GLU A C 1
ATOM 1383 O O . GLU A 1 181 ? 14.894 -14.112 -5.806 1.00 87.12 181 GLU A O 1
ATOM 1388 N N . ASP A 1 182 ? 16.047 -15.545 -7.079 1.00 88.50 182 ASP A N 1
ATOM 1389 C CA . ASP A 1 182 ? 15.923 -16.663 -6.137 1.00 88.50 182 ASP A CA 1
ATOM 1390 C C . ASP A 1 182 ? 16.655 -16.409 -4.816 1.00 88.50 182 ASP A C 1
ATOM 1392 O O . ASP A 1 182 ? 16.199 -16.852 -3.760 1.00 88.50 182 ASP A O 1
ATOM 1396 N N . THR A 1 183 ? 17.767 -15.671 -4.852 1.00 90.56 183 THR A N 1
ATOM 1397 C CA . THR A 1 183 ? 18.476 -15.237 -3.643 1.00 90.56 183 THR A CA 1
ATOM 1398 C C . THR A 1 183 ? 17.634 -14.217 -2.889 1.00 90.56 183 THR A C 1
ATOM 1400 O O . THR A 1 183 ? 17.436 -14.354 -1.685 1.00 90.56 183 THR A O 1
ATOM 1403 N N . LEU A 1 184 ? 17.059 -13.242 -3.600 1.00 90.06 184 LEU A N 1
ATOM 1404 C CA . LEU A 1 184 ? 16.186 -12.233 -2.997 1.00 90.06 184 LEU A CA 1
ATOM 1405 C C . LEU A 1 184 ? 14.925 -12.851 -2.385 1.00 90.06 184 LEU A C 1
ATOM 1407 O O . LEU A 1 184 ? 14.539 -12.468 -1.288 1.00 90.06 184 LEU A O 1
ATOM 1411 N N . ARG A 1 185 ? 14.314 -13.856 -3.023 1.00 89.62 185 ARG A N 1
ATOM 1412 C CA . ARG A 1 185 ? 13.156 -14.568 -2.452 1.00 89.62 185 ARG A CA 1
ATOM 1413 C C . ARG A 1 185 ? 13.492 -15.299 -1.152 1.00 89.62 185 ARG A C 1
ATOM 1415 O O . ARG A 1 185 ? 12.636 -15.378 -0.273 1.00 89.62 185 ARG A O 1
ATOM 1422 N N . LYS A 1 186 ? 14.710 -15.838 -1.030 1.00 89.88 186 LYS A N 1
ATOM 1423 C CA . LYS A 1 186 ? 15.167 -16.551 0.174 1.00 89.88 186 LYS A CA 1
ATOM 1424 C C . LYS A 1 186 ? 15.534 -15.591 1.303 1.00 89.88 186 LYS A C 1
ATOM 1426 O O . LYS A 1 186 ? 15.059 -15.768 2.420 1.00 89.88 186 LYS A O 1
ATOM 1431 N N . GLU A 1 187 ? 16.339 -14.578 1.001 1.00 90.38 187 GLU A N 1
ATOM 1432 C CA . GLU A 1 187 ? 16.891 -13.651 2.000 1.00 90.38 187 GLU A CA 1
ATOM 1433 C C . GLU A 1 187 ? 15.919 -12.514 2.356 1.00 90.38 187 GLU A C 1
ATOM 1435 O O . GLU A 1 187 ? 15.929 -11.991 3.469 1.00 90.38 187 GLU A O 1
ATOM 1440 N N . ALA A 1 188 ? 15.034 -12.141 1.429 1.00 89.50 188 ALA A N 1
ATOM 1441 C CA . ALA A 1 188 ? 14.068 -11.059 1.581 1.00 89.50 188 ALA A CA 1
ATOM 1442 C C . ALA A 1 188 ? 12.671 -11.466 1.060 1.00 89.50 188 ALA A C 1
ATOM 1444 O O . ALA A 1 188 ? 12.141 -10.844 0.137 1.00 89.50 188 ALA A O 1
ATOM 1445 N N . PRO A 1 189 ? 11.983 -12.435 1.699 1.00 85.12 189 PRO A N 1
ATOM 1446 C CA . PRO A 1 189 ? 10.643 -12.877 1.282 1.00 85.12 189 PRO A CA 1
ATOM 1447 C C . PRO A 1 189 ? 9.572 -11.773 1.390 1.00 85.12 189 PRO A C 1
ATOM 1449 O O . PRO A 1 189 ? 8.438 -11.936 0.939 1.00 85.12 189 PRO A O 1
ATOM 1452 N N . GLY A 1 190 ? 9.904 -10.643 2.023 1.00 86.88 190 GLY A N 1
ATOM 1453 C CA . GLY A 1 190 ? 9.089 -9.432 2.128 1.00 86.88 190 GLY A CA 1
ATOM 1454 C C . GLY A 1 190 ? 9.227 -8.449 0.956 1.00 86.88 190 GLY A C 1
ATOM 1455 O O . GLY A 1 190 ? 8.427 -7.518 0.883 1.00 86.88 190 GLY A O 1
ATOM 1456 N N . LEU A 1 191 ? 10.171 -8.663 0.035 1.00 92.12 191 LEU A N 1
ATOM 1457 C CA . LEU A 1 191 ? 10.389 -7.812 -1.136 1.00 92.12 191 LEU A CA 1
ATOM 1458 C C . LEU A 1 191 ? 9.285 -8.035 -2.195 1.00 92.12 191 LEU A C 1
ATOM 1460 O O . LEU A 1 191 ? 8.908 -9.188 -2.427 1.00 92.12 191 LEU A O 1
ATOM 1464 N N . PRO A 1 192 ? 8.705 -6.985 -2.798 1.00 94.00 192 PRO A N 1
ATOM 1465 C CA . PRO A 1 192 ? 7.814 -7.130 -3.952 1.00 94.00 192 PRO A CA 1
ATOM 1466 C C . PRO A 1 192 ? 8.564 -7.643 -5.181 1.00 94.00 192 PRO A C 1
ATOM 1468 O O . PRO A 1 192 ? 9.759 -7.393 -5.314 1.00 94.00 192 PRO A O 1
ATOM 1471 N N . GLU A 1 193 ? 7.863 -8.320 -6.086 1.00 92.19 193 GLU A N 1
ATOM 1472 C CA . GLU A 1 193 ? 8.443 -8.775 -7.349 1.00 92.19 193 GLU A CA 1
ATOM 1473 C C . GLU A 1 193 ? 8.813 -7.592 -8.250 1.00 92.19 193 GLU A C 1
ATOM 1475 O O . GLU A 1 193 ? 8.169 -6.542 -8.220 1.00 92.19 193 GLU A O 1
ATOM 1480 N N . LEU A 1 194 ? 9.809 -7.775 -9.124 1.00 90.00 194 LEU A N 1
ATOM 1481 C CA . LEU A 1 194 ? 10.263 -6.717 -10.031 1.00 90.00 194 LEU A CA 1
ATOM 1482 C C . LEU A 1 194 ? 9.111 -6.125 -10.861 1.00 90.00 194 LEU A C 1
ATOM 1484 O O . LEU A 1 194 ? 9.034 -4.911 -11.028 1.00 90.00 194 LEU A O 1
ATOM 1488 N N . ASN A 1 195 ? 8.187 -6.962 -11.342 1.00 89.19 195 ASN A N 1
ATOM 1489 C CA . ASN A 1 195 ? 7.021 -6.503 -12.099 1.00 89.19 195 ASN A CA 1
ATOM 1490 C C . ASN A 1 195 ? 6.068 -5.638 -11.252 1.00 89.19 195 ASN A C 1
ATOM 1492 O O . ASN A 1 195 ? 5.554 -4.631 -11.735 1.00 89.19 195 ASN A O 1
ATOM 1496 N N . GLU A 1 196 ? 5.861 -5.990 -9.982 1.00 92.88 196 GLU A N 1
ATOM 1497 C CA . GLU A 1 196 ? 5.026 -5.210 -9.060 1.00 92.88 196 GLU A CA 1
ATOM 1498 C C . GLU A 1 196 ? 5.652 -3.832 -8.806 1.00 92.88 196 GLU A C 1
ATOM 1500 O O . GLU A 1 196 ? 4.959 -2.817 -8.858 1.00 92.88 196 GLU A O 1
ATOM 1505 N N . ILE A 1 197 ? 6.977 -3.782 -8.616 1.00 93.06 197 ILE A N 1
ATOM 1506 C CA . ILE A 1 197 ? 7.731 -2.531 -8.433 1.00 93.06 197 ILE A CA 1
ATOM 1507 C C . ILE A 1 197 ? 7.590 -1.633 -9.664 1.00 93.06 197 ILE A C 1
ATOM 1509 O O . ILE A 1 197 ? 7.282 -0.451 -9.531 1.00 93.06 197 ILE A O 1
ATOM 1513 N N . VAL A 1 198 ? 7.787 -2.188 -10.862 1.00 89.75 198 VAL A N 1
ATOM 1514 C CA . VAL A 1 198 ? 7.680 -1.440 -12.125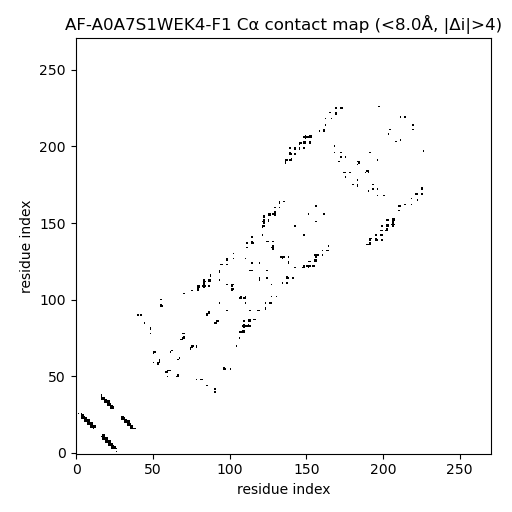 1.00 89.75 198 VAL A CA 1
ATOM 1515 C C . VAL A 1 198 ? 6.258 -0.942 -12.355 1.00 89.75 198 VAL A C 1
ATOM 1517 O O . VAL A 1 198 ? 6.072 0.207 -12.745 1.00 89.75 198 VAL A O 1
ATOM 1520 N N . THR A 1 199 ? 5.256 -1.779 -12.081 1.00 90.56 199 THR A N 1
ATOM 1521 C CA . THR A 1 199 ? 3.840 -1.405 -12.205 1.00 90.56 199 THR A CA 1
ATOM 1522 C C . THR A 1 199 ? 3.502 -0.247 -11.268 1.00 90.56 199 THR A C 1
ATOM 1524 O O . THR A 1 199 ? 2.872 0.724 -11.684 1.00 90.56 199 THR A O 1
ATOM 1527 N N . PHE A 1 200 ? 3.975 -0.308 -10.022 1.00 94.06 200 PHE A N 1
ATOM 1528 C CA . PHE A 1 200 ? 3.787 0.766 -9.054 1.00 94.06 200 PHE A CA 1
ATOM 1529 C C . PHE A 1 200 ? 4.522 2.049 -9.459 1.00 94.06 200 PHE A C 1
ATOM 1531 O O . PHE A 1 200 ? 3.958 3.132 -9.341 1.00 94.06 200 PHE A O 1
ATOM 1538 N N . LEU A 1 201 ? 5.756 1.946 -9.967 1.00 91.31 201 LEU A N 1
ATOM 1539 C CA . LEU A 1 201 ? 6.510 3.093 -10.482 1.00 91.31 201 LEU A CA 1
ATOM 1540 C C . LEU A 1 201 ? 5.815 3.754 -11.674 1.00 91.31 201 LEU A C 1
ATOM 1542 O O . LEU A 1 201 ? 5.805 4.977 -11.742 1.00 91.31 201 LEU A O 1
ATOM 1546 N N . GLY A 1 202 ? 5.214 2.971 -12.574 1.00 89.06 202 GLY A N 1
ATOM 1547 C CA . GLY A 1 202 ? 4.394 3.496 -13.667 1.00 89.06 202 GLY A CA 1
ATOM 1548 C C . GLY A 1 202 ? 3.206 4.299 -13.139 1.00 89.06 202 GLY A C 1
ATOM 1549 O O . GLY A 1 202 ? 3.082 5.481 -13.440 1.00 89.06 202 GLY A O 1
ATOM 1550 N N . ALA A 1 203 ? 2.415 3.702 -12.242 1.00 91.88 203 ALA A N 1
ATOM 1551 C CA . ALA A 1 203 ? 1.276 4.383 -11.625 1.00 91.88 203 ALA A CA 1
ATOM 1552 C C . ALA A 1 203 ? 1.680 5.644 -10.833 1.00 91.88 203 ALA A C 1
ATOM 1554 O O . ALA A 1 203 ? 0.951 6.632 -10.801 1.00 91.88 203 ALA A O 1
ATOM 1555 N N . LEU A 1 204 ? 2.855 5.631 -10.200 1.00 90.88 204 LEU A N 1
ATOM 1556 C CA . LEU A 1 204 ? 3.413 6.784 -9.493 1.00 90.88 204 LEU A CA 1
ATOM 1557 C C . LEU A 1 204 ? 3.886 7.874 -10.460 1.00 90.88 204 LEU A C 1
ATOM 1559 O O . LEU A 1 204 ? 3.657 9.052 -10.190 1.00 90.88 204 LEU A O 1
ATOM 1563 N N . ALA A 1 205 ? 4.503 7.506 -11.584 1.00 86.56 205 ALA A N 1
ATOM 1564 C CA . ALA A 1 205 ? 4.893 8.446 -12.630 1.00 86.56 205 ALA A CA 1
ATOM 1565 C C . ALA A 1 205 ? 3.676 9.166 -13.220 1.00 86.56 205 ALA A C 1
ATOM 1567 O O . ALA A 1 205 ? 3.684 10.392 -13.318 1.00 86.56 205 ALA A O 1
ATOM 1568 N N . ASP A 1 206 ? 2.620 8.415 -13.533 1.00 85.88 206 ASP A N 1
ATOM 1569 C CA . ASP A 1 206 ? 1.400 8.948 -14.137 1.00 85.88 206 ASP A CA 1
ATOM 1570 C C . ASP A 1 206 ? 0.551 9.736 -13.121 1.00 85.88 206 ASP A C 1
ATOM 1572 O O . ASP A 1 206 ? 0.089 10.844 -13.405 1.00 85.88 206 ASP A O 1
ATOM 1576 N N . GLY A 1 207 ? 0.394 9.216 -11.899 1.00 85.00 207 GLY A N 1
ATOM 1577 C CA . GLY A 1 207 ? -0.414 9.837 -10.845 1.00 85.00 207 GLY A CA 1
ATOM 1578 C C . GLY A 1 207 ? 0.235 11.060 -10.189 1.00 85.00 207 GLY A C 1
ATOM 1579 O O . GLY A 1 207 ? -0.451 12.033 -9.871 1.00 85.00 207 GLY A O 1
ATOM 1580 N N . CYS A 1 208 ? 1.558 11.050 -10.000 1.00 87.50 208 CYS A N 1
ATOM 1581 C CA . CYS A 1 208 ? 2.283 12.086 -9.255 1.00 87.50 208 CYS A CA 1
ATOM 1582 C C . CYS A 1 208 ? 3.147 12.998 -10.141 1.00 87.50 208 CYS A C 1
ATOM 1584 O O . CYS A 1 208 ? 3.987 13.724 -9.607 1.00 87.50 208 CYS A O 1
ATOM 1586 N N . LEU A 1 209 ? 2.946 13.021 -11.464 1.00 81.44 209 LEU A N 1
ATOM 1587 C CA . LEU A 1 209 ? 3.757 13.805 -12.411 1.00 81.44 209 LEU A CA 1
ATOM 1588 C C . LEU A 1 209 ? 4.008 15.271 -11.987 1.00 81.44 209 LEU A C 1
ATOM 1590 O O . LEU A 1 209 ? 5.164 15.702 -12.015 1.00 81.44 209 LEU A O 1
ATOM 1594 N N . PRO A 1 210 ? 3.004 16.042 -11.513 1.00 77.38 210 PRO A N 1
ATOM 1595 C CA . PRO A 1 210 ? 3.233 17.420 -11.067 1.00 77.38 210 PRO A CA 1
ATOM 1596 C C . PRO A 1 210 ? 4.131 17.527 -9.827 1.00 77.38 210 PRO A C 1
ATOM 1598 O O . PRO A 1 210 ? 4.828 18.524 -9.654 1.00 77.38 210 PRO A O 1
ATOM 1601 N N . MET A 1 211 ? 4.099 16.518 -8.954 1.00 79.88 211 MET A N 1
ATOM 1602 C CA . MET A 1 211 ? 4.903 16.456 -7.731 1.00 79.88 211 MET A CA 1
ATOM 1603 C C . MET A 1 211 ? 6.323 15.983 -8.039 1.00 79.88 211 MET A C 1
ATOM 1605 O O . MET A 1 211 ? 7.276 16.503 -7.468 1.00 79.88 211 MET A O 1
ATOM 1609 N N . LEU A 1 212 ? 6.471 15.040 -8.976 1.00 75.00 212 LEU A N 1
ATOM 1610 C CA . LEU A 1 212 ? 7.767 14.579 -9.470 1.00 75.00 212 LEU A CA 1
ATOM 1611 C C . LEU A 1 212 ? 8.571 15.726 -10.083 1.00 75.00 212 LEU A C 1
ATOM 1613 O O . LEU A 1 212 ? 9.762 15.830 -9.827 1.00 75.00 212 LEU A O 1
ATOM 1617 N N . ALA A 1 213 ? 7.918 16.636 -10.811 1.00 74.38 213 ALA A N 1
ATOM 1618 C CA . ALA A 1 213 ? 8.568 17.812 -11.393 1.00 74.38 213 ALA A CA 1
ATOM 1619 C C . ALA A 1 213 ? 9.182 18.779 -10.357 1.00 74.38 213 ALA A C 1
ATOM 1621 O O . ALA A 1 213 ? 9.953 19.658 -10.731 1.00 74.38 213 ALA A O 1
ATOM 1622 N N . GLN A 1 214 ? 8.832 18.640 -9.074 1.00 76.31 214 GLN A N 1
ATOM 1623 C CA . GLN A 1 214 ? 9.344 19.466 -7.975 1.00 76.31 214 GLN A CA 1
ATOM 1624 C C . GLN A 1 214 ? 10.450 18.768 -7.171 1.00 76.31 214 GLN A C 1
ATOM 1626 O O . GLN A 1 214 ? 10.956 19.342 -6.208 1.00 76.31 214 GLN A O 1
ATOM 1631 N N . LEU A 1 215 ? 10.801 17.528 -7.525 1.00 78.31 215 LEU A N 1
ATOM 1632 C CA . LEU A 1 215 ? 11.861 16.778 -6.861 1.00 78.31 215 LEU A CA 1
ATOM 1633 C C . LEU A 1 215 ? 13.252 17.234 -7.305 1.00 78.31 215 LEU A C 1
ATOM 1635 O O . LEU A 1 215 ? 13.432 17.854 -8.352 1.00 78.31 215 LEU A O 1
ATOM 1639 N N . GLU A 1 216 ? 14.247 16.878 -6.496 1.00 78.62 216 GLU A N 1
ATOM 1640 C CA . GLU A 1 216 ? 15.654 17.069 -6.830 1.00 78.62 216 GLU A CA 1
ATOM 1641 C C . GLU A 1 216 ? 16.020 16.309 -8.112 1.00 78.62 216 GLU A C 1
ATOM 1643 O O . GLU A 1 216 ? 15.626 15.154 -8.309 1.00 78.62 216 GLU A O 1
ATOM 1648 N N . VAL A 1 217 ? 16.801 16.968 -8.971 1.00 75.94 217 VAL A N 1
ATOM 1649 C CA . VAL A 1 217 ? 17.199 16.452 -10.290 1.00 75.94 217 VAL A CA 1
ATOM 1650 C C . VAL A 1 217 ? 17.896 15.097 -10.160 1.00 75.94 217 VAL A C 1
ATOM 1652 O O . VAL A 1 217 ? 17.532 14.160 -10.865 1.00 75.94 217 VAL A O 1
ATOM 1655 N N . ASP A 1 218 ? 18.799 14.950 -9.191 1.00 75.31 218 ASP A N 1
ATOM 1656 C CA . ASP A 1 218 ? 19.568 13.721 -8.967 1.00 75.31 218 ASP A CA 1
ATOM 1657 C C . ASP A 1 218 ? 18.672 12.499 -8.694 1.00 75.31 218 ASP A C 1
ATOM 1659 O O . ASP A 1 218 ? 18.934 11.392 -9.175 1.00 75.31 218 ASP A O 1
ATOM 1663 N N . LEU A 1 219 ? 17.585 12.673 -7.931 1.00 73.88 219 LEU A N 1
ATOM 1664 C CA . LEU A 1 219 ? 16.655 11.583 -7.626 1.00 73.88 219 LEU A CA 1
ATOM 1665 C C . LEU A 1 219 ? 15.844 11.184 -8.865 1.00 73.88 219 LEU A C 1
ATOM 1667 O O . LEU A 1 219 ? 15.604 9.994 -9.096 1.00 73.88 219 LEU A O 1
ATOM 1671 N N . LEU A 1 220 ? 15.449 12.164 -9.679 1.00 74.81 220 LEU A N 1
ATOM 1672 C CA . LEU A 1 220 ? 14.757 11.926 -10.944 1.00 74.81 220 LEU A CA 1
ATOM 1673 C C . LEU A 1 220 ? 15.663 11.208 -11.948 1.00 74.81 220 LEU A C 1
ATOM 1675 O O . LEU A 1 220 ? 15.231 10.228 -12.553 1.00 74.81 220 LEU A O 1
ATOM 1679 N N . GLU A 1 221 ? 16.919 11.633 -12.083 1.00 75.50 221 GLU A N 1
ATOM 1680 C CA . GLU A 1 221 ? 17.897 11.004 -12.976 1.00 75.50 221 GLU A CA 1
ATOM 1681 C C . GLU A 1 221 ? 18.154 9.544 -12.597 1.00 75.50 221 GLU A C 1
ATOM 1683 O O . GLU A 1 221 ? 18.057 8.662 -13.452 1.00 75.50 221 GLU A O 1
ATOM 1688 N N . ARG A 1 222 ? 18.370 9.258 -11.307 1.00 75.81 222 ARG A N 1
ATOM 1689 C CA . ARG A 1 222 ? 18.520 7.879 -10.811 1.00 75.81 222 ARG A CA 1
ATOM 1690 C C . ARG A 1 222 ? 17.279 7.032 -11.070 1.00 75.81 222 ARG A C 1
ATOM 1692 O O . ARG A 1 222 ? 17.392 5.858 -11.423 1.00 75.81 222 ARG A O 1
ATOM 1699 N N . THR A 1 223 ? 16.093 7.621 -10.914 1.00 75.38 223 THR A N 1
ATOM 1700 C CA . THR A 1 223 ? 14.828 6.932 -11.195 1.00 75.38 223 THR A CA 1
ATOM 1701 C C . THR A 1 223 ? 14.694 6.598 -12.676 1.00 75.38 223 THR A C 1
ATOM 1703 O O . THR A 1 223 ? 14.370 5.463 -13.028 1.00 75.38 223 THR A O 1
ATOM 1706 N N . LEU A 1 224 ? 15.006 7.552 -13.553 1.00 75.75 224 LEU A N 1
ATOM 1707 C CA . LEU A 1 224 ? 15.000 7.350 -14.999 1.00 75.75 224 LEU A CA 1
ATOM 1708 C C . LEU A 1 224 ? 16.017 6.288 -15.428 1.00 75.75 224 LEU A C 1
ATOM 1710 O O . LEU A 1 224 ? 15.678 5.401 -16.212 1.00 75.75 224 LEU A O 1
ATOM 1714 N N . GLU A 1 225 ? 17.238 6.330 -14.894 1.00 78.38 225 GLU A N 1
ATOM 1715 C CA . GLU A 1 225 ? 18.273 5.337 -15.184 1.00 78.38 225 GLU A CA 1
ATOM 1716 C C . GLU A 1 225 ? 17.827 3.925 -14.778 1.00 78.38 225 GLU A C 1
ATOM 1718 O O . GLU A 1 225 ? 17.900 2.992 -15.588 1.00 78.38 225 GLU A O 1
ATOM 1723 N N . ALA A 1 226 ? 17.294 3.770 -13.562 1.00 74.94 226 ALA A N 1
ATOM 1724 C CA . ALA A 1 226 ? 16.790 2.491 -13.074 1.00 74.94 226 ALA A CA 1
ATOM 1725 C C . ALA A 1 226 ? 15.660 1.950 -13.973 1.00 74.94 226 ALA A C 1
ATOM 1727 O O . ALA A 1 226 ? 15.696 0.785 -14.386 1.00 74.94 226 ALA A O 1
ATOM 1728 N N . CYS A 1 227 ? 14.710 2.803 -14.369 1.00 75.00 227 CYS A N 1
ATOM 1729 C CA . CYS A 1 227 ? 13.635 2.442 -15.295 1.00 75.00 227 CYS A CA 1
ATOM 1730 C C . CYS A 1 227 ? 14.164 2.013 -16.676 1.00 75.00 227 CYS A C 1
ATOM 1732 O O . CYS A 1 227 ? 13.725 0.993 -17.215 1.00 75.00 227 CYS A O 1
ATOM 1734 N N . LEU A 1 228 ? 15.147 2.726 -17.238 1.00 76.06 228 LEU A N 1
ATOM 1735 C CA . LEU A 1 228 ? 15.763 2.380 -18.526 1.00 76.06 228 LEU A CA 1
ATOM 1736 C C . LEU A 1 228 ? 16.472 1.021 -18.485 1.00 76.06 228 LEU A C 1
ATOM 1738 O O . LEU A 1 228 ? 16.404 0.253 -19.450 1.00 76.06 228 LEU A O 1
ATOM 1742 N N . ILE A 1 229 ? 17.149 0.700 -17.380 1.00 77.38 229 ILE A N 1
ATOM 1743 C CA . ILE A 1 229 ? 17.801 -0.603 -17.192 1.00 77.38 229 ILE A CA 1
ATOM 1744 C C . ILE A 1 229 ? 16.755 -1.721 -17.192 1.00 77.38 229 ILE A C 1
ATOM 1746 O O . ILE A 1 229 ? 16.925 -2.728 -17.891 1.00 77.38 229 ILE A O 1
ATOM 1750 N N . VAL A 1 230 ? 15.659 -1.540 -16.454 1.00 76.69 230 VAL A N 1
ATOM 1751 C CA . VAL A 1 230 ? 14.577 -2.529 -16.390 1.00 76.69 230 VAL A CA 1
ATOM 1752 C C . VAL A 1 230 ? 13.901 -2.700 -17.753 1.00 76.69 230 VAL A C 1
ATOM 1754 O O . VAL A 1 230 ? 13.695 -3.832 -18.198 1.00 76.69 230 VAL A O 1
ATOM 1757 N N . GLN A 1 231 ? 13.653 -1.609 -18.482 1.00 77.75 231 GLN A N 1
ATOM 1758 C CA . GLN A 1 231 ? 13.086 -1.658 -19.830 1.00 77.75 231 GLN A CA 1
ATOM 1759 C C . GLN A 1 231 ? 13.996 -2.412 -20.812 1.00 77.75 231 GLN A C 1
ATOM 1761 O O . GLN A 1 231 ? 13.526 -3.288 -21.542 1.00 77.75 231 GLN A O 1
ATOM 1766 N N . LYS A 1 232 ? 15.310 -2.141 -20.803 1.00 75.00 232 LYS A N 1
ATOM 1767 C CA . LYS A 1 232 ? 16.291 -2.869 -21.631 1.00 75.00 232 LYS A CA 1
ATOM 1768 C C . LYS A 1 232 ? 16.304 -4.366 -21.311 1.00 75.00 232 LYS A C 1
ATOM 1770 O O . LYS A 1 232 ? 16.360 -5.186 -22.230 1.00 75.00 232 LYS A O 1
ATOM 1775 N N . ARG A 1 233 ? 16.226 -4.738 -20.026 1.00 70.19 233 ARG A N 1
ATOM 1776 C CA . ARG A 1 233 ? 16.133 -6.145 -19.591 1.00 70.19 233 ARG A CA 1
ATOM 1777 C C . ARG A 1 233 ? 14.843 -6.800 -20.097 1.00 70.19 233 ARG A C 1
ATOM 1779 O O . ARG A 1 233 ? 14.916 -7.880 -20.680 1.00 70.19 233 ARG A O 1
ATOM 1786 N N . SER A 1 234 ? 13.699 -6.129 -19.966 1.00 71.75 234 SER A N 1
ATOM 1787 C CA . SER A 1 234 ? 12.405 -6.614 -20.469 1.00 71.75 234 SER A CA 1
ATOM 1788 C C . SER A 1 234 ? 12.400 -6.814 -21.992 1.00 71.75 234 SER A C 1
ATOM 1790 O O . SER A 1 234 ? 12.002 -7.873 -22.487 1.00 71.75 234 SER A O 1
ATOM 1792 N N . ALA A 1 235 ? 12.935 -5.851 -22.752 1.00 67.81 235 ALA A N 1
ATOM 1793 C CA . ALA A 1 235 ? 13.046 -5.950 -24.207 1.00 67.81 235 ALA A CA 1
ATOM 1794 C C . ALA A 1 235 ? 13.944 -7.124 -24.632 1.00 67.81 235 ALA A C 1
ATOM 1796 O O . ALA A 1 235 ? 13.595 -7.883 -25.539 1.00 67.81 235 ALA A O 1
ATOM 1797 N N . ARG A 1 236 ? 15.072 -7.329 -23.936 1.00 65.75 236 ARG A N 1
ATOM 1798 C CA . ARG A 1 236 ? 15.979 -8.461 -24.178 1.00 65.75 236 ARG A CA 1
ATOM 1799 C C . ARG A 1 236 ? 15.305 -9.805 -23.897 1.00 65.75 236 ARG A C 1
ATOM 1801 O O . ARG A 1 236 ? 15.461 -10.729 -24.692 1.00 65.75 236 ARG A O 1
ATOM 1808 N N . ILE A 1 237 ? 14.558 -9.916 -22.799 1.00 63.06 237 ILE A N 1
ATOM 1809 C CA . ILE A 1 237 ? 13.804 -11.129 -22.449 1.00 63.06 237 ILE A CA 1
ATOM 1810 C C . ILE A 1 237 ? 12.726 -11.408 -23.502 1.00 63.06 237 ILE A C 1
ATOM 1812 O O . ILE A 1 237 ? 12.643 -12.523 -24.010 1.00 63.06 237 ILE A O 1
ATOM 1816 N N . THR A 1 238 ? 11.958 -10.392 -23.897 1.00 67.81 238 THR A N 1
ATOM 1817 C CA . THR A 1 238 ? 10.936 -10.506 -24.950 1.00 67.81 238 THR A CA 1
ATOM 1818 C C . THR A 1 238 ? 11.547 -10.968 -26.273 1.00 67.81 238 THR A C 1
ATOM 1820 O O . THR A 1 238 ? 11.022 -11.880 -26.910 1.00 67.81 238 THR A O 1
ATOM 1823 N N . HIS A 1 239 ? 12.695 -10.403 -26.658 1.00 65.12 239 HIS A N 1
ATOM 1824 C CA . HIS A 1 239 ? 13.435 -10.834 -27.841 1.00 65.12 239 HIS A CA 1
ATOM 1825 C C . HIS A 1 239 ? 13.902 -12.290 -27.720 1.00 65.12 239 HIS A C 1
ATOM 1827 O O . HIS A 1 239 ? 13.706 -13.064 -28.650 1.00 65.12 239 HIS A O 1
ATOM 1833 N N . LEU A 1 240 ? 14.477 -12.697 -26.583 1.00 55.94 240 LEU A N 1
ATOM 1834 C CA . LEU A 1 240 ? 14.885 -14.086 -26.332 1.00 55.94 240 LEU A CA 1
ATOM 1835 C C . LEU A 1 240 ? 13.704 -15.055 -26.436 1.00 55.94 240 LEU A C 1
ATOM 1837 O O . LEU A 1 240 ? 13.829 -16.079 -27.100 1.00 55.94 240 LEU A O 1
ATOM 1841 N N . TYR A 1 241 ? 12.550 -14.721 -25.855 1.00 56.47 241 TYR A N 1
ATOM 1842 C CA . TYR A 1 241 ? 11.329 -15.515 -26.002 1.00 56.47 241 TYR A CA 1
ATOM 1843 C C . TYR A 1 241 ? 10.850 -15.574 -27.452 1.00 56.47 241 TYR A C 1
ATOM 1845 O O . TYR A 1 241 ? 10.458 -16.645 -27.911 1.00 56.47 241 TYR A O 1
ATOM 1853 N N . ALA A 1 242 ? 10.904 -14.466 -28.195 1.00 64.12 242 ALA A N 1
ATOM 1854 C CA . ALA A 1 242 ? 10.555 -14.448 -29.613 1.00 64.12 242 ALA A CA 1
ATOM 1855 C C . ALA A 1 242 ? 11.506 -15.338 -30.431 1.00 64.12 242 ALA A C 1
ATOM 1857 O O . ALA A 1 242 ? 11.050 -16.163 -31.219 1.00 64.12 242 ALA A O 1
ATOM 1858 N N . THR A 1 243 ? 12.816 -15.247 -30.187 1.00 65.06 243 THR A N 1
ATOM 1859 C CA . THR A 1 243 ? 13.835 -16.088 -30.829 1.00 65.06 243 THR A CA 1
ATOM 1860 C C . THR A 1 243 ? 13.667 -17.562 -30.464 1.00 65.06 243 THR A C 1
ATOM 1862 O O . THR A 1 243 ? 13.718 -18.410 -31.349 1.00 65.06 243 THR A O 1
ATOM 1865 N N . LEU A 1 244 ? 13.416 -17.891 -29.192 1.00 50.84 244 LEU A N 1
ATOM 1866 C CA . LEU A 1 244 ? 13.137 -19.260 -28.749 1.00 50.84 244 LEU A CA 1
ATOM 1867 C C . LEU A 1 244 ? 11.851 -19.798 -29.380 1.00 50.84 244 LEU A C 1
ATOM 1869 O O . LEU A 1 244 ? 11.834 -20.934 -29.843 1.00 50.84 244 LEU A O 1
ATOM 1873 N N . ARG A 1 245 ? 10.792 -18.986 -29.455 1.00 62.78 245 ARG A N 1
ATOM 1874 C CA . ARG A 1 245 ? 9.526 -19.345 -30.105 1.00 62.78 245 ARG A CA 1
ATOM 1875 C C . ARG A 1 245 ? 9.714 -19.616 -31.596 1.00 62.78 245 ARG A C 1
ATOM 1877 O O . ARG A 1 245 ? 9.159 -20.592 -32.097 1.00 62.78 245 ARG A O 1
ATOM 1884 N N . GLU A 1 246 ? 10.503 -18.802 -32.292 1.00 63.78 246 GLU A N 1
ATOM 1885 C CA . GLU A 1 246 ? 10.851 -19.038 -33.697 1.00 63.78 246 GLU A CA 1
ATOM 1886 C C . GLU A 1 246 ? 11.746 -20.274 -33.872 1.00 63.78 246 GLU A C 1
ATOM 1888 O O . GLU A 1 246 ? 11.472 -21.120 -34.721 1.00 63.78 246 GLU A O 1
ATOM 1893 N N . ALA A 1 247 ? 12.736 -20.484 -33.003 1.00 54.25 247 ALA A N 1
ATOM 1894 C CA . ALA A 1 247 ? 13.551 -21.701 -33.007 1.00 54.25 247 ALA A CA 1
ATOM 1895 C C . ALA A 1 247 ? 12.710 -22.972 -32.761 1.00 54.25 247 ALA A C 1
ATOM 1897 O O . ALA A 1 247 ? 12.951 -24.014 -33.374 1.00 54.25 247 ALA A O 1
ATOM 1898 N N . TYR A 1 248 ? 11.684 -22.888 -31.909 1.00 50.00 248 TYR A N 1
ATOM 1899 C CA . TYR A 1 248 ? 10.744 -23.982 -31.649 1.00 50.00 248 TYR A CA 1
ATOM 1900 C C . TYR A 1 248 ? 9.775 -24.215 -32.819 1.00 50.00 248 TYR A C 1
ATOM 1902 O O . TYR A 1 248 ? 9.383 -25.352 -33.077 1.00 50.00 248 TYR A O 1
ATOM 1910 N N . ARG A 1 249 ? 9.412 -23.162 -33.566 1.00 52.22 249 ARG A N 1
ATOM 1911 C CA . ARG A 1 249 ? 8.641 -23.275 -34.818 1.00 52.22 249 ARG A CA 1
ATOM 1912 C C . ARG A 1 249 ? 9.426 -24.000 -35.905 1.00 52.22 249 ARG A C 1
ATOM 1914 O O . ARG A 1 249 ? 8.852 -24.854 -36.570 1.00 52.22 249 ARG A O 1
ATOM 1921 N N . ILE A 1 250 ? 10.724 -23.723 -36.030 1.00 55.16 250 ILE A N 1
ATOM 1922 C CA . ILE A 1 250 ? 11.621 -24.383 -36.994 1.00 55.16 250 ILE A CA 1
ATOM 1923 C C . ILE A 1 250 ? 11.821 -25.874 -36.657 1.00 55.16 250 ILE A C 1
ATOM 1925 O O . ILE A 1 250 ? 12.044 -26.684 -37.552 1.00 55.16 250 ILE A O 1
ATOM 1929 N N . ARG A 1 251 ? 11.697 -26.265 -35.379 1.00 45.03 251 ARG A N 1
ATOM 1930 C CA . ARG A 1 251 ? 11.787 -27.668 -34.930 1.00 45.03 251 ARG A CA 1
ATOM 1931 C C . ARG A 1 251 ? 10.479 -28.461 -34.988 1.00 45.03 251 ARG A C 1
ATOM 1933 O O . ARG A 1 251 ? 10.516 -29.661 -34.721 1.00 45.03 251 ARG A O 1
ATOM 1940 N N . LYS A 1 252 ? 9.335 -27.859 -35.341 1.00 39.91 252 LYS A N 1
ATOM 1941 C CA . LYS A 1 252 ? 8.152 -28.668 -35.668 1.00 39.91 252 LYS A CA 1
ATOM 1942 C C . LYS A 1 252 ? 8.440 -29.413 -36.977 1.00 39.91 252 LYS A C 1
ATOM 1944 O O . LYS A 1 252 ? 8.781 -28.747 -37.954 1.00 39.91 252 LYS A O 1
ATOM 1949 N N . PRO A 1 253 ? 8.322 -30.754 -37.031 1.00 42.69 253 PRO A N 1
ATOM 1950 C CA . PRO A 1 253 ? 8.481 -31.471 -38.286 1.00 42.69 253 PRO A CA 1
ATOM 1951 C C . PRO A 1 253 ? 7.487 -30.894 -39.295 1.00 42.69 253 PRO A C 1
ATOM 1953 O O . PRO A 1 253 ? 6.312 -30.693 -38.971 1.00 42.69 253 PRO A O 1
ATOM 1956 N N . LEU A 1 254 ? 7.983 -30.581 -40.494 1.00 42.25 254 LEU A N 1
ATOM 1957 C CA . LEU A 1 254 ? 7.156 -30.234 -41.644 1.00 42.25 254 LEU A CA 1
ATOM 1958 C C . LEU A 1 254 ? 6.093 -31.326 -41.762 1.00 42.25 254 LEU A C 1
ATOM 1960 O O . LEU A 1 254 ? 6.415 -32.473 -42.071 1.00 42.25 254 LEU A O 1
ATOM 1964 N N . ARG A 1 255 ? 4.840 -30.988 -41.435 1.00 43.78 255 ARG A N 1
ATOM 1965 C CA 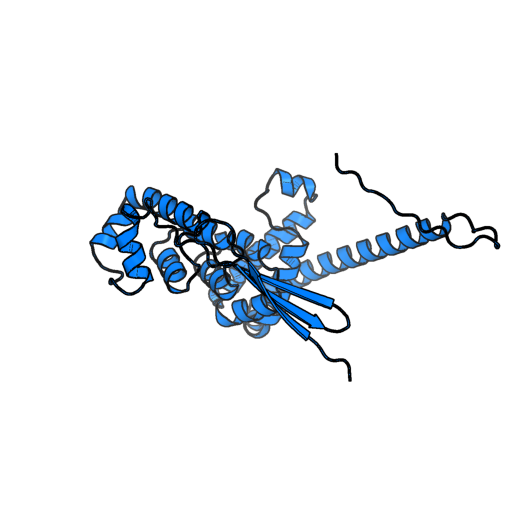. ARG A 1 255 ? 3.710 -31.892 -41.640 1.00 43.78 255 ARG A CA 1
ATOM 1966 C C . ARG A 1 255 ? 3.757 -32.343 -43.095 1.00 43.78 255 ARG A C 1
ATOM 1968 O O . ARG A 1 255 ? 3.781 -31.503 -43.995 1.00 43.78 255 ARG A O 1
ATOM 1975 N N . ILE A 1 256 ? 3.776 -33.653 -43.308 1.00 46.94 256 ILE A N 1
ATOM 1976 C CA . ILE A 1 256 ? 3.530 -34.228 -44.625 1.00 46.94 256 ILE A CA 1
ATOM 1977 C C . ILE A 1 256 ? 2.132 -33.749 -45.030 1.00 46.94 256 ILE A C 1
ATOM 1979 O O . ILE A 1 256 ? 1.164 -33.908 -44.287 1.00 46.94 256 ILE A O 1
ATOM 1983 N N . VAL A 1 257 ? 2.057 -33.053 -46.160 1.00 39.47 257 VAL A N 1
ATOM 1984 C CA . VAL A 1 257 ? 0.817 -32.496 -46.707 1.00 39.47 257 VAL A CA 1
ATOM 1985 C C . VAL A 1 257 ? -0.164 -33.649 -46.942 1.00 39.47 257 VAL A C 1
ATOM 1987 O O . VAL A 1 257 ? 0.108 -34.501 -47.782 1.00 39.47 257 VAL A O 1
ATOM 1990 N N . GLY A 1 258 ? -1.285 -33.694 -46.209 1.00 48.69 258 GLY A N 1
ATOM 1991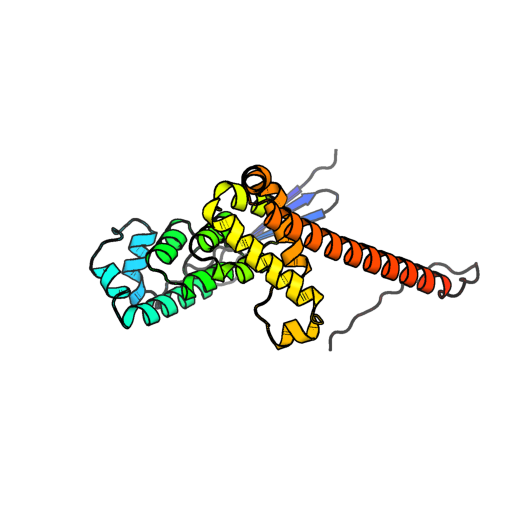 C CA . GLY A 1 258 ? -2.350 -34.672 -46.472 1.00 48.69 258 GLY A CA 1
ATOM 1992 C C . GLY A 1 258 ? -3.260 -35.075 -45.307 1.00 48.69 258 GLY A C 1
ATOM 1993 O O . GLY A 1 258 ? -4.353 -35.563 -45.574 1.00 48.69 258 GLY A O 1
ATOM 1994 N N . GLU A 1 259 ? -2.887 -34.860 -44.042 1.00 38.62 259 GLU A N 1
ATOM 1995 C CA . GLU A 1 259 ? -3.731 -35.287 -42.910 1.00 38.62 259 GLU A CA 1
ATOM 1996 C C . GLU A 1 259 ? -4.525 -34.133 -42.266 1.00 38.62 259 GLU A C 1
ATOM 1998 O O . GLU A 1 259 ? -3.984 -33.034 -42.075 1.00 38.62 259 GLU A O 1
ATOM 2003 N N . PRO A 1 260 ? -5.812 -34.351 -41.918 1.00 40.12 260 PRO A N 1
ATOM 2004 C CA . PRO A 1 260 ? -6.624 -33.360 -41.221 1.00 40.12 260 PRO A CA 1
ATOM 2005 C C . PRO A 1 260 ? -6.057 -33.075 -39.819 1.00 40.12 260 PRO A C 1
ATOM 2007 O O . PRO A 1 260 ? -5.446 -33.948 -39.201 1.00 40.12 260 PRO A O 1
ATOM 2010 N N . PRO A 1 261 ? -6.232 -31.851 -39.288 1.00 37.75 261 PRO A N 1
ATOM 2011 C CA . PRO A 1 261 ? -5.605 -31.447 -38.037 1.00 37.75 261 PRO A CA 1
ATOM 2012 C C . PRO A 1 261 ? -6.123 -32.286 -36.861 1.00 37.75 261 PRO A C 1
ATOM 2014 O O . PRO A 1 261 ? -7.277 -32.152 -36.459 1.00 37.75 261 PRO A O 1
ATOM 2017 N N . ALA A 1 262 ? -5.248 -33.102 -36.270 1.00 35.38 262 ALA A N 1
ATOM 2018 C CA . ALA A 1 262 ? -5.482 -33.677 -34.953 1.00 35.38 262 ALA A CA 1
ATOM 2019 C C . ALA A 1 262 ? -5.535 -32.544 -33.915 1.00 35.38 262 ALA A C 1
ATOM 2021 O O . ALA A 1 262 ? -4.607 -31.736 -33.803 1.00 35.38 262 ALA A O 1
ATOM 2022 N N . ILE A 1 263 ? -6.648 -32.463 -33.189 1.00 37.62 263 ILE A N 1
ATOM 2023 C CA . ILE A 1 263 ? -6.775 -31.632 -31.994 1.00 37.62 263 ILE A CA 1
ATOM 2024 C C . ILE A 1 263 ? -6.036 -32.379 -30.883 1.00 37.62 263 ILE A C 1
ATOM 2026 O O . ILE A 1 263 ? -6.547 -33.352 -30.336 1.00 37.62 263 ILE A O 1
ATOM 2030 N N . GLU A 1 264 ? -4.815 -31.950 -30.576 1.00 31.44 264 GLU A N 1
ATOM 2031 C CA . GLU A 1 264 ? -4.089 -32.417 -29.396 1.00 31.44 264 GLU A CA 1
ATOM 2032 C C . GLU A 1 264 ? -4.628 -31.680 -28.165 1.00 31.44 264 GLU A C 1
ATOM 2034 O O . GLU A 1 264 ? -4.416 -30.479 -27.988 1.00 31.44 264 GLU A O 1
ATOM 2039 N N . VAL A 1 265 ? -5.360 -32.409 -27.324 1.00 29.08 265 VAL A N 1
ATOM 2040 C CA . VAL A 1 265 ? -5.721 -31.987 -25.969 1.00 29.08 265 VAL A CA 1
ATOM 2041 C C . VAL A 1 265 ? -4.619 -32.485 -25.041 1.00 29.08 265 VAL A C 1
ATOM 2043 O O . VAL A 1 265 ? -4.419 -33.689 -24.908 1.00 29.08 265 VAL A O 1
ATOM 2046 N N . MET A 1 266 ? -3.892 -31.565 -24.411 1.00 24.25 266 MET A N 1
ATOM 2047 C CA . MET A 1 266 ? -2.920 -31.895 -23.373 1.00 24.25 266 MET A CA 1
ATOM 2048 C C . MET A 1 266 ? -3.640 -31.840 -22.020 1.00 24.25 266 MET A C 1
ATOM 2050 O O . MET A 1 266 ? -4.047 -30.765 -21.578 1.00 24.25 266 MET A O 1
ATOM 2054 N N . LEU A 1 267 ? -3.846 -33.000 -21.395 1.00 24.48 267 LEU A N 1
ATOM 2055 C CA . LEU A 1 267 ? -4.227 -33.092 -19.986 1.00 24.48 267 LEU A CA 1
ATOM 2056 C C . LEU A 1 267 ? -2.976 -32.802 -19.153 1.00 24.48 267 LEU A C 1
ATOM 2058 O O . LEU A 1 267 ? -1.997 -33.541 -19.229 1.00 24.48 267 LEU A O 1
ATOM 2062 N N . VAL A 1 268 ? -3.005 -31.710 -18.394 1.00 24.64 268 VAL A N 1
ATOM 2063 C CA . VAL A 1 268 ? -2.062 -31.495 -17.295 1.00 24.64 268 VAL A CA 1
ATOM 2064 C C . VAL A 1 268 ? -2.708 -32.131 -16.072 1.00 24.64 268 VAL A C 1
ATOM 2066 O O . VAL A 1 268 ? -3.701 -31.617 -15.563 1.00 24.64 268 VAL A O 1
ATOM 2069 N N . GLU A 1 269 ? -2.202 -33.293 -15.670 1.00 26.89 269 GLU A N 1
ATOM 2070 C CA . GLU A 1 269 ? -2.499 -33.865 -14.360 1.00 26.89 269 GLU A CA 1
ATOM 2071 C C . GLU A 1 269 ? -1.550 -33.220 -13.347 1.00 26.89 269 GLU A C 1
ATOM 2073 O O . GLU A 1 269 ? -0.329 -33.337 -13.466 1.00 26.89 269 GLU A O 1
ATOM 2078 N N . ASP A 1 270 ? -2.124 -32.491 -12.389 1.00 30.31 270 ASP A N 1
ATOM 2079 C CA . ASP A 1 270 ? -1.411 -32.001 -11.213 1.00 30.31 270 ASP A CA 1
ATOM 2080 C C . ASP A 1 270 ? -0.973 -33.203 -10.354 1.00 30.31 270 ASP A C 1
ATOM 2082 O O . ASP A 1 270 ? -1.807 -34.031 -9.974 1.00 30.31 270 ASP A O 1
ATOM 2086 N N . PHE A 1 271 ? 0.319 -33.270 -10.022 1.00 38.00 271 PHE A N 1
ATOM 2087 C CA . PHE A 1 271 ? 0.837 -34.022 -8.875 1.00 38.00 271 PHE A CA 1
ATOM 2088 C C . PHE A 1 271 ? 1.358 -33.042 -7.825 1.00 38.00 271 PHE A C 1
ATOM 2090 O O . PHE A 1 271 ? 2.163 -32.157 -8.201 1.00 38.00 271 PHE A O 1
#

Sequence (271 aa):
AAAGGVMLVVGRTGGSTQAAGARWSLPSFSLQMIVGKGAALQPEATKSLGTLQEVVSGKRQRDDPAVEELFKGKRHASTDKALAAAVRKRSWAPSLELVNEIVYRRSWAAACALLSLPELDEDLSIKLLSARVELLARVVRRARAPHLLEHALRDNLPASQLPKVLEVLLQWLDAYRDFPEDTLRKEAPGLPELNEIVTFLGALADGCLPMLAQLEVDLLERTLEACLIVQKRSARITHLYATLREAYRIRKPLRIVGEPPAIEVMLVEDF

Foldseek 3Di:
DDDWDWDWDWDDDPDPKIKIWIWIDDPPDIDIDIDTPPPLPPDPLCPLVVQVVCQLVVNDPCPPVSNVVCCPDPNVQVSLVSLLVCLLVVVDQDDPSVLVSCLVSVSVSNLVSLLVDLRHFLLSVLLNCQSPVVCLLSSLQNLPDLVSNLQSCLVRHDLVCVLVNLVVLLVLLVVVVPDPPVVCCVVPVSHHDPVSSLSNVVSCCNNCVVSLVVDDPVSVVSSVVSNVVVVVVVVVVVVVVVVVVVVVVVPPPDPDPDDDDDDDDDDDDDD

Organism: Alexandrium catenella (NCBI:txid2925)

Nearest PDB structures (foldseek):
  2qkd-assembly1_A  TM=7.196E-01  e=2.347E+00  Mus musculus
  8g9k-assembly1_A  TM=2.893E-01  e=1.092E-01  synthetic construct
  3p0c-assembly3_B-2  TM=2.675E-01  e=2.126E+00  Homo sapiens
  5jm4-assembly1_A  TM=2.291E-01  e=1.744E+00  Homo sapiens

pLDDT: mean 75.29, std 21.55, range [24.25, 96.81]

Mean predicted aligned error: 14.18 Å

Radius of gyration: 25.23 Å; Cα contacts (8 Å, |Δi|>4): 254; chains: 1; bounding box: 55×55×75 Å

Secondary structure (DSSP, 8-state):
----EEEEEEEEETTTEEEEEEEEEETTEEEEEEEE-------GGGTTTHHHHHHHTTSS-TT-HHHHGGGSTHHHHHHHHHHHHHHHTT-S---HHHHHHHHHHT-HHHHHHHHT-TT--HHHHHHHHHH-GGGHHHHHHH---HHHHHHHHHHH--TTTHHHHHHHHHHHHHHHHHS-HHHHHHH-TTSPPHHHHHHHHHHHHHHSHHHHTTS-HHHHHHHHHHHHHHHHHHHHHHHHHHHHHHHHHHTS----TT-------------

=== Feature glossary ===
The record interleaves many kinds of information about one protein. Here is each kind framed as the question it answers.

Q: What does the local fold look like, residue by residue?
A: A 3Di character summarizes, for each residue, the relative orientation of the Cα frame of its nearest spatial neighbor. Because it encodes fold topology rather than chemistry, 3Di alignments detect remote structural similarity that sequence alignment misses.

Q: Which residues are in helices, strands, or loops?
A: Secondary structure is the local, repeating backbone conformation. DSSP classifies it into eight states by reading the hydrogen-bond network: three helix types (H, G, I), two β types (E, B), two non-regular types (T, S), and unstructured coil (-).

Q: How big and how compact is the whole molecule?
A: Three whole-structure scalars: the radius of gyration (RMS distance of Cα from centroid, in Å), the count of Cα–Cα contacts (pairs closer than 8 Å and separated by more than four residues in sequence — i.e. tertiary, not local, contacts), and the bounding-box dimensions. Together they distinguish compact globular folds from extended fibres or disordered chains.

Q: How confident is the AlphaFold model at each residue?
A: For AlphaFold models, the B-factor field carries pLDDT — the model's own estimate of local accuracy on a 0–100 scale. Regions with pLDDT<50 should be treated as essentially unmodeled; they often correspond to intrinsically disordered segments.

Q: What family and function is it annotated with?
A: Functional annotations link the protein to curated databases. InterPro entries identify conserved domains and families by matching the sequence against member-database signatures (Pfam, PROSITE, CDD, …). Gene Ontology (GO) terms describe molecular function, biological process, and cellular component in a controlled vocabulary. CATH places the structure in a hierarchical fold classification (Class/Architecture/Topology/Homologous-superfamily). The organism is the source species.

Q: What known structures does this most resemble?
A: Nearest PDB neighbors are the top structural matches found by Foldseek when searching this structure against the entire Protein Data Bank. Each hit reports a TM-score (0 to 1; >0.5 almost always implies the same fold) and an E-value. These are *structural* homologs — they may share no detectable sequence similarity.

Q: Which residues are buried vs exposed?
A: Solvent-accessible surface area (SASA) is the area in Å² traced out by the centre of a 1.4 Å probe sphere (a water molecule) rolled over the protein's van der Waals surface (Shrake–Rupley / Lee–Richards construction). Buried residues have near-zero SASA; fully exposed residues can exceed 200 Å². The total SASA scales roughly with the number of surface residues.

Q: What are the backbone torsion angles?
A: φ (phi) and ψ (psi) are the two rotatable backbone dihedrals per residue: φ is the C(i-1)–N–Cα–C torsion, ψ is the N–Cα–C–N(i+1) torsion, both in degrees on (−180°, 180°]. α-helical residues cluster near (−60°, −45°); β-strand residues near (−120°, +130°). A Ramachandran plot is simply a scatter of (φ, ψ) for every residue.

Q: Are the domains correctly placed relative to each other?
A: Predicted aligned error is AlphaFold's pairwise confidence. Unlike pLDDT (per-residue), PAE is per-residue-pair and captures whether two parts of the structure are correctly placed relative to each other. Units are ångströms of expected positional error.

Q: What if only a Cα trace is available?
A: P-SEA three-state annotation labels each residue as helix, strand, or coil based purely on the geometry of the Cα trace. It serves as a fallback when the full backbone (and thus DSSP) is unavailable.

Q: What is the amino-acid chain?
A: This is the polypeptide sequence — one letter per residue, N-terminus first. Length ranges from a few dozen residues for small domains to over a thousand for large multi-domain proteins.

Q: What do the rendered images show?
A: The six renders are orthographic views along the three Cartesian axes in both directions. Representation (cartoon, sticks, or surface) and color scheme (sequence-rainbow or by-chain) vary across proteins so the training set covers all the common visualization conventions.

Q: What do the diagnostic plots show?
A: Plot images: a contact map (which residues are close in 3D, as an N×N binary image), a Ramachandran scatter (backbone torsion angles, revealing secondary-structure composition at a glance), and — for AlphaFold structures — a PAE heatmap (pairwise prediction confidence).

Q: How mobile is each atom in the crystal?
A: B-factor (Debye–Waller factor) reflects atomic displacement in the crystal lattice. It is an experimental observable (units Å²), not a prediction; low values mean the atom is pinned down, high values mean it moves or is heterogeneous across the crystal.

Q: Where is each backbone atom in 3D?
A: The mmCIF table is the protein's shape written out atom by atom. For each backbone N, Cα, C, and carbonyl O, it records an (x, y, z) coordinate triple in Å plus the residue type, chain letter, and residue number.